Protein AF-A0A352M406-F1 (afdb_monomer)

Solvent-accessible surface area (backbone atoms only — not comparable to full-atom values): 13494 Å² total; per-residue (Å²): 130,43,58,38,78,77,43,97,84,52,60,88,45,40,76,34,77,34,63,84,44,54,33,94,86,65,47,41,55,50,45,50,53,50,51,38,24,70,74,63,43,39,44,78,47,74,45,57,40,53,42,94,90,40,73,85,49,68,40,54,28,44,27,46,35,34,53,41,76,96,77,71,42,75,51,70,52,70,48,55,48,64,61,54,50,51,54,50,48,54,55,51,51,52,53,52,52,54,50,50,53,52,52,51,52,51,51,51,52,51,52,51,52,50,53,53,52,49,52,53,52,54,49,51,52,52,52,53,51,52,48,50,55,49,50,51,50,52,51,49,54,52,46,66,35,92,58,65,48,77,44,82,43,95,86,62,31,37,45,66,24,60,52,35,28,67,75,34,65,45,54,71,79,60,47,29,71,36,45,70,71,74,35,48,45,64,40,72,66,29,49,74,70,79,37,46,52,66,60,37,40,69,71,71,45,96,53,76,53,63,46,80,39,29,38,44,28,72,90,66,51,77,45,82,42,79,47,72,62,79,76,74,91,70,81,83,129

Foldseek 3Di:
DDQACDDPQPRVRHRDDQQCPAAPVRDSQSVVLLVQCVVPQKDKTWGWAADSVGNVDTAIKIKIWGADPVVRDIDIDIDTVVVVVVVVVVVVVVVVVVVVVVVVVVVVVVVVVVVVVVVVVVVVVVVVVVVVVVVVVVLCCQQPPCDWDWDQDPPQFIAIHPNVCVVQVHDRVRNRPDGPPLFWPADPVQVVVVHHQLVCQQVVHDDDQWDWTWTAHPVGDTDIDIDGHHDDDDDDD

Secondary structure (DSSP, 8-state):
--B-S--SS-GGGTT-B-TT---TT---HHHHHHHHHHHHSEEEEEEEEE-SS-TT-EEEEEEEEEEEGGGTEEEEEEEEHHHHHHHHHHHHHHHHHHHHHHHHHHHHHHHHHHHHHHHHHHHHHHHHHHHHHHHHHHHHHHHS-SS--EEEETTTEEEE-HHHHHHHT--HHHHTTS-HHHHEE--HHHHHTTS-HHHHHHTT----SEEEEEEEPTTS-EEEEEEE-----PPP-

pLDDT: mean 90.59, std 7.68, range [41.69, 98.62]

Radius of gyration: 52.77 Å; Cα contacts (8 Å, |Δi|>4): 291; chains: 1; bounding box: 90×32×124 Å

Sequence (237 aa):
RPVMIIHPYRTDLNGRDLSDFKDPRGKRLFIEMTETVKRDGAGYVDYMWQRKDDPMRIVPKLSYVKGFAPWGWIIGTGVYLDDVETEIKNLRQNIIIISLVIIIAAAFILFYLLIEQFRAEYGRLRAAEALKASEEKYRTLVESAGEGIIMAISGDRLFANQNILQRLGYDADEFAKLSVEDVIIPTEEETAAGGPYYRQIMKGEVAPRRYASRLKTRDGALIEVMLSAAGVDMPDK

Mean predicted aligned error: 12.14 Å

Nearest PDB structures (foldseek):
  4k08-assembly1_A  TM=9.789E-01  e=2.700E-07  Anaeromyxobacter dehalogenans 2CP-C
  4gcz-assembly1_A  TM=7.057E-01  e=3.032E-02  Bacillus subtilis subsp. subtilis str. 168
  8a6x-assembly1_B  TM=6.639E-01  e=6.787E-02  Pseudomonas putida KT2440
  8iff-assembly1_B  TM=3.362E-01  e=5.090E-01  Arabidopsis thaliana
  5dst-assembly5_J  TM=3.331E-01  e=7.617E+00  Homo sapiens

Structure (mmCIF, N/CA/C/O backbone):
data_AF-A0A352M406-F1
#
_entry.id   AF-A0A352M406-F1
#
loop_
_atom_site.group_PDB
_atom_site.id
_atom_site.type_symbol
_atom_site.label_atom_id
_atom_site.label_alt_id
_atom_site.label_comp_id
_atom_site.label_asym_id
_atom_site.label_entity_id
_atom_site.label_seq_id
_atom_site.pdbx_PDB_ins_code
_atom_site.Cartn_x
_atom_site.Cartn_y
_atom_site.Cartn_z
_atom_site.occupancy
_atom_site.B_iso_or_equiv
_atom_site.auth_seq_id
_atom_site.auth_comp_id
_atom_site.auth_asym_id
_atom_site.auth_atom_id
_atom_site.pdbx_PDB_model_num
ATOM 1 N N . ARG A 1 1 ? 27.229 -6.187 -58.113 1.00 82.69 1 ARG A N 1
ATOM 2 C CA . ARG A 1 1 ? 28.540 -5.820 -57.548 1.00 82.69 1 ARG A CA 1
ATOM 3 C C . ARG A 1 1 ? 28.364 -4.519 -56.774 1.00 82.69 1 ARG A C 1
ATOM 5 O O . ARG A 1 1 ? 28.041 -3.531 -57.425 1.00 82.69 1 ARG A O 1
ATOM 12 N N . PRO A 1 2 ? 28.455 -4.517 -55.436 1.00 91.94 2 PRO A N 1
ATOM 13 C CA . PRO A 1 2 ? 28.416 -3.290 -54.648 1.00 91.94 2 PRO A CA 1
ATOM 14 C C . PRO A 1 2 ? 29.719 -2.502 -54.820 1.00 91.94 2 PRO A C 1
ATOM 16 O O . PRO A 1 2 ? 30.783 -2.955 -54.406 1.00 91.94 2 PRO A O 1
ATOM 19 N N . VAL A 1 3 ? 29.627 -1.318 -55.422 1.00 94.50 3 VAL A N 1
ATOM 20 C CA . VAL A 1 3 ? 30.720 -0.338 -55.464 1.00 94.50 3 VAL A CA 1
ATOM 21 C C . VAL A 1 3 ? 30.295 0.853 -54.621 1.00 94.50 3 VAL A C 1
ATOM 23 O O . VAL A 1 3 ? 29.206 1.394 -54.816 1.00 94.50 3 VAL A O 1
ATOM 26 N N . MET A 1 4 ? 31.129 1.248 -53.665 1.00 95.31 4 MET A N 1
ATOM 27 C CA . MET A 1 4 ? 30.831 2.403 -52.823 1.00 95.31 4 MET A CA 1
ATOM 28 C C . MET A 1 4 ? 31.040 3.684 -53.619 1.00 95.31 4 MET A C 1
ATOM 30 O O . MET A 1 4 ? 32.156 3.978 -54.034 1.00 95.31 4 MET A O 1
ATOM 34 N N . ILE A 1 5 ? 29.985 4.467 -53.810 1.00 93.62 5 ILE A N 1
ATOM 35 C CA . ILE A 1 5 ? 30.102 5.763 -54.487 1.00 93.62 5 ILE A CA 1
ATOM 36 C C . ILE A 1 5 ? 30.655 6.799 -53.512 1.00 93.62 5 ILE A C 1
ATOM 38 O O . ILE A 1 5 ? 31.635 7.479 -53.805 1.00 93.62 5 ILE A O 1
ATOM 42 N N . ILE A 1 6 ? 30.045 6.886 -52.330 1.00 93.62 6 ILE A N 1
ATOM 43 C CA . ILE A 1 6 ? 30.450 7.821 -51.291 1.00 93.62 6 ILE A CA 1
ATOM 44 C C . ILE A 1 6 ? 30.113 7.270 -49.910 1.00 93.62 6 ILE A C 1
ATOM 46 O O . ILE A 1 6 ? 28.985 6.864 -49.637 1.00 93.62 6 ILE A O 1
ATOM 50 N N . HIS A 1 7 ? 31.094 7.305 -49.018 1.00 91.75 7 HIS A N 1
ATOM 51 C CA . HIS A 1 7 ? 30.918 7.072 -47.601 1.00 91.75 7 HIS A CA 1
ATOM 52 C C . HIS A 1 7 ? 31.422 8.301 -46.822 1.00 91.75 7 HIS A C 1
ATOM 54 O O . HIS A 1 7 ? 32.584 8.680 -46.969 1.00 91.75 7 HIS A O 1
ATOM 60 N N . PRO A 1 8 ? 30.600 8.907 -45.940 1.00 87.06 8 PRO A N 1
ATOM 61 C CA . PRO A 1 8 ? 30.938 10.171 -45.275 1.00 87.06 8 PRO A CA 1
ATOM 62 C C . PRO A 1 8 ? 32.112 10.076 -44.285 1.00 87.06 8 PRO A C 1
ATOM 64 O O . PRO A 1 8 ? 32.829 11.051 -44.107 1.00 87.06 8 PRO A O 1
ATOM 67 N N . TYR A 1 9 ? 32.312 8.918 -43.639 1.00 87.62 9 TYR A N 1
ATOM 68 C CA . TYR A 1 9 ? 33.350 8.732 -42.603 1.00 87.62 9 TYR A CA 1
ATOM 69 C C . TYR A 1 9 ? 34.500 7.770 -42.972 1.00 87.62 9 TYR A C 1
ATOM 71 O O . TYR A 1 9 ? 35.602 7.911 -42.460 1.00 87.62 9 TYR A O 1
ATOM 79 N N . ARG A 1 10 ? 34.260 6.797 -43.858 1.00 90.00 10 ARG A N 1
ATOM 80 C CA . ARG A 1 10 ? 35.220 5.814 -44.383 1.00 90.00 10 ARG A CA 1
ATOM 81 C C . ARG A 1 10 ? 35.521 6.116 -45.852 1.00 90.00 10 ARG A C 1
ATOM 83 O O . ARG A 1 10 ? 35.110 5.382 -46.750 1.00 90.00 10 ARG A O 1
ATOM 90 N N . THR A 1 11 ? 36.175 7.249 -46.102 1.00 91.38 11 THR A N 1
ATOM 91 C CA . THR A 1 11 ? 36.504 7.705 -47.466 1.00 91.38 11 THR A CA 1
ATOM 92 C C . THR A 1 11 ? 37.433 6.740 -48.204 1.00 91.38 11 THR A C 1
ATOM 94 O O . THR A 1 11 ? 37.426 6.710 -49.431 1.00 91.38 11 THR A O 1
ATOM 97 N N . ASP A 1 12 ? 38.159 5.892 -47.470 1.00 92.38 12 ASP A N 1
ATOM 98 C CA . ASP A 1 12 ? 38.968 4.788 -47.988 1.00 92.38 12 ASP A CA 1
ATOM 99 C C . ASP A 1 12 ? 38.158 3.757 -48.788 1.00 92.38 12 ASP A C 1
ATOM 101 O O . ASP A 1 12 ? 38.725 3.059 -49.628 1.00 92.38 12 ASP A O 1
ATOM 105 N N . LEU A 1 13 ? 36.844 3.665 -48.556 1.00 93.56 13 LEU A N 1
ATOM 106 C CA . LEU A 1 13 ? 35.958 2.752 -49.275 1.00 93.56 13 LEU A CA 1
ATOM 107 C C . LEU A 1 13 ? 35.482 3.318 -50.617 1.00 93.56 13 LEU A C 1
ATOM 109 O O . LEU A 1 13 ? 35.047 2.541 -51.463 1.00 93.56 13 LEU A O 1
ATOM 113 N N . ASN A 1 14 ? 35.559 4.633 -50.838 1.00 95.12 14 ASN A N 1
ATOM 114 C CA . ASN A 1 14 ? 35.016 5.277 -52.036 1.00 95.12 14 ASN A CA 1
ATOM 115 C C . ASN A 1 14 ? 35.678 4.734 -53.313 1.00 95.12 14 ASN A C 1
ATOM 117 O O . ASN A 1 14 ? 36.898 4.608 -53.401 1.00 95.12 14 ASN A O 1
ATOM 121 N N . GLY A 1 15 ? 34.860 4.397 -54.309 1.00 93.12 15 GLY A N 1
ATOM 122 C CA . GLY A 1 15 ? 35.279 3.810 -55.582 1.00 93.12 15 GLY A CA 1
ATOM 123 C C . GLY A 1 15 ? 35.705 2.340 -55.509 1.00 93.12 15 GLY A C 1
ATOM 124 O O . GLY A 1 15 ? 35.987 1.748 -56.551 1.00 93.12 15 GLY A O 1
ATOM 125 N N . ARG A 1 16 ? 35.750 1.723 -54.320 1.00 94.50 16 ARG A N 1
ATOM 126 C CA . ARG A 1 16 ? 36.155 0.320 -54.169 1.00 94.50 16 ARG A CA 1
ATOM 127 C C . ARG A 1 16 ? 34.987 -0.635 -54.370 1.00 94.50 16 ARG A C 1
ATOM 129 O O . ARG A 1 16 ? 33.840 -0.344 -54.026 1.00 94.50 16 ARG A O 1
ATOM 136 N N . ASP A 1 17 ? 35.316 -1.810 -54.890 1.00 95.00 17 ASP A N 1
ATOM 137 C CA . ASP A 1 17 ? 34.435 -2.970 -54.869 1.00 95.00 17 ASP A CA 1
ATOM 138 C C . ASP A 1 17 ? 34.408 -3.582 -53.471 1.00 95.00 17 ASP A C 1
ATOM 140 O O . ASP A 1 17 ? 35.452 -3.911 -52.909 1.00 95.00 17 ASP A O 1
ATOM 144 N N . LEU A 1 18 ? 33.206 -3.734 -52.924 1.00 95.81 18 LEU A N 1
ATOM 145 C CA . LEU A 1 18 ? 32.979 -4.237 -51.574 1.00 95.81 18 LEU A CA 1
ATOM 146 C C . LEU A 1 18 ? 32.335 -5.628 -51.564 1.00 95.81 18 LEU A C 1
ATOM 148 O O . LEU A 1 18 ? 31.783 -6.041 -50.547 1.00 95.81 18 LEU A O 1
ATOM 152 N N . SER A 1 19 ? 32.404 -6.361 -52.680 1.00 94.44 19 SER A N 1
ATOM 153 C CA . SER A 1 19 ? 31.837 -7.713 -52.798 1.00 94.44 19 SER A CA 1
ATOM 154 C C . SER A 1 19 ? 32.428 -8.704 -51.784 1.00 94.44 19 SER A C 1
ATOM 156 O O . SER A 1 19 ? 31.700 -9.538 -51.245 1.00 94.44 19 SER A O 1
ATOM 158 N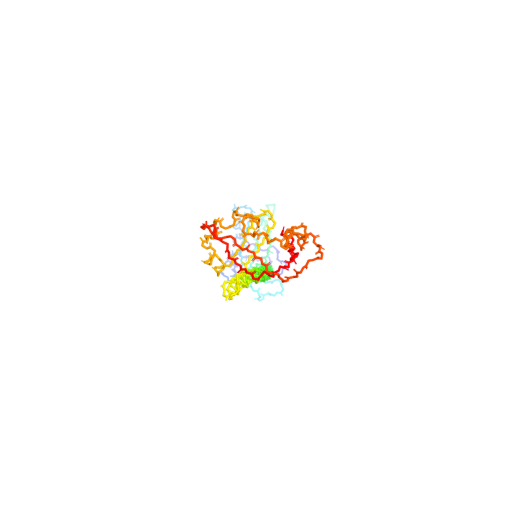 N . ASP A 1 20 ? 33.722 -8.568 -51.481 1.00 94.25 20 ASP A N 1
ATOM 159 C CA . ASP A 1 20 ? 34.444 -9.422 -50.527 1.00 94.25 20 ASP A CA 1
ATOM 160 C C . ASP A 1 20 ? 34.575 -8.805 -49.130 1.00 94.25 20 ASP A C 1
ATOM 162 O O . ASP A 1 20 ? 35.119 -9.433 -48.219 1.00 94.25 20 ASP A O 1
ATOM 166 N N . PHE A 1 21 ? 34.067 -7.584 -48.934 1.00 95.06 21 PHE A N 1
ATOM 167 C CA . PHE A 1 21 ? 34.109 -6.933 -47.632 1.00 95.06 21 PHE A CA 1
ATOM 168 C C . PHE A 1 21 ? 33.224 -7.691 -46.642 1.00 95.06 21 PHE A C 1
ATOM 170 O O . PHE A 1 21 ? 32.042 -7.940 -46.900 1.00 95.06 21 PHE A O 1
ATOM 177 N N . LYS A 1 22 ? 33.790 -8.013 -45.480 1.00 95.44 22 LYS A N 1
ATOM 178 C CA . LYS A 1 22 ? 33.099 -8.685 -44.382 1.00 95.44 22 LYS A CA 1
ATOM 179 C C . LYS A 1 22 ? 33.185 -7.836 -43.127 1.00 95.44 22 LYS A C 1
ATOM 181 O O . LYS A 1 22 ? 34.237 -7.271 -42.832 1.00 95.44 22 LYS A O 1
ATOM 186 N N . ASP A 1 23 ? 32.083 -7.763 -42.393 1.00 94.75 23 ASP A N 1
ATOM 187 C CA . ASP A 1 23 ? 32.120 -7.243 -41.031 1.00 94.75 23 ASP A CA 1
ATOM 188 C C . ASP A 1 23 ? 32.893 -8.208 -40.098 1.00 94.75 23 ASP A C 1
ATOM 190 O O . ASP A 1 23 ? 33.206 -9.338 -40.490 1.00 94.75 23 ASP A O 1
ATOM 194 N N . PRO A 1 24 ? 33.196 -7.810 -38.849 1.00 94.44 24 PRO A N 1
ATOM 195 C CA . PRO A 1 24 ? 33.851 -8.693 -37.880 1.00 94.44 24 PRO A CA 1
ATOM 196 C C . PRO A 1 24 ? 33.106 -9.997 -37.541 1.00 94.44 24 PRO A C 1
ATOM 198 O O . PRO A 1 24 ? 33.723 -10.914 -37.008 1.00 94.44 24 PRO A O 1
ATOM 201 N N . ARG A 1 25 ? 31.808 -10.119 -37.862 1.00 94.69 25 ARG A N 1
ATOM 202 C CA . ARG A 1 25 ? 31.038 -11.376 -37.753 1.00 94.69 25 ARG A CA 1
ATOM 203 C C . ARG A 1 25 ? 31.094 -12.215 -39.038 1.00 94.69 25 ARG A C 1
ATOM 205 O O . ARG A 1 25 ? 30.451 -13.257 -39.117 1.00 94.69 25 ARG A O 1
ATOM 212 N N . GLY A 1 26 ? 31.848 -11.785 -40.051 1.00 94.75 26 GLY A N 1
ATOM 213 C CA . GLY A 1 26 ? 31.963 -12.454 -41.346 1.00 94.75 26 GLY A CA 1
ATOM 214 C C . GLY A 1 26 ? 30.833 -12.129 -42.330 1.00 94.75 26 GLY A C 1
ATOM 215 O O . GLY A 1 26 ? 30.815 -12.681 -43.435 1.00 94.75 26 GLY A O 1
ATOM 216 N N . LYS A 1 27 ? 29.904 -11.233 -41.972 1.00 95.94 27 LYS A N 1
ATOM 217 C CA . LYS A 1 27 ? 28.736 -10.869 -42.781 1.00 95.94 27 LYS A CA 1
ATOM 218 C C . LYS A 1 27 ? 29.165 -9.991 -43.956 1.00 95.94 27 LYS A C 1
ATOM 220 O O . LYS A 1 27 ? 29.773 -8.935 -43.768 1.00 95.94 27 LYS A O 1
ATOM 225 N N . ARG A 1 28 ? 28.820 -10.395 -45.184 1.00 96.44 28 ARG A N 1
ATOM 226 C CA . ARG A 1 28 ? 29.042 -9.594 -46.405 1.00 96.44 28 ARG A CA 1
ATOM 227 C C . ARG A 1 28 ? 27.966 -8.518 -46.539 1.00 96.44 28 ARG A C 1
ATOM 229 O O . ARG A 1 28 ? 27.104 -8.591 -47.411 1.00 96.44 28 ARG A O 1
ATOM 236 N N . LEU A 1 29 ? 28.011 -7.522 -45.656 1.00 95.38 29 LEU A N 1
ATOM 237 C CA . LEU A 1 29 ? 26.925 -6.551 -45.480 1.00 95.38 29 LEU A CA 1
ATOM 238 C C . LEU A 1 29 ? 26.552 -5.800 -46.773 1.00 95.38 29 LEU A C 1
ATOM 240 O O . LEU A 1 29 ? 25.377 -5.576 -47.030 1.00 95.38 29 LEU A O 1
ATOM 244 N N . PHE A 1 30 ? 27.519 -5.462 -47.634 1.00 95.69 30 PHE A N 1
ATOM 245 C CA . PHE A 1 30 ? 27.254 -4.731 -48.880 1.00 95.69 30 PHE A CA 1
ATOM 246 C C . PHE A 1 30 ? 26.598 -5.602 -49.958 1.00 95.69 30 PHE A C 1
ATOM 248 O O . PHE A 1 30 ? 25.805 -5.105 -50.766 1.00 95.69 30 PHE A O 1
ATOM 255 N N . ILE A 1 31 ? 26.903 -6.904 -49.965 1.00 96.81 31 ILE A N 1
ATOM 256 C CA . ILE A 1 31 ? 26.196 -7.877 -50.802 1.00 96.81 31 ILE A CA 1
ATOM 257 C C . ILE A 1 31 ? 24.757 -7.996 -50.316 1.00 96.81 31 ILE A C 1
ATOM 259 O O . ILE A 1 31 ? 23.845 -7.837 -51.119 1.00 96.81 31 ILE A O 1
ATOM 263 N N . GLU A 1 32 ? 24.552 -8.143 -49.011 1.00 96.25 32 GLU A N 1
ATOM 264 C CA . GLU A 1 32 ? 23.215 -8.267 -48.430 1.00 96.25 32 GLU A CA 1
ATOM 265 C C . GLU A 1 32 ? 22.348 -7.024 -48.655 1.00 96.25 32 GLU A C 1
ATOM 267 O O . GLU A 1 32 ? 21.176 -7.145 -49.001 1.00 96.25 32 GLU A O 1
ATOM 272 N N . MET A 1 33 ? 22.919 -5.817 -48.562 1.00 96.25 33 MET A N 1
ATOM 273 C CA . MET A 1 33 ? 22.224 -4.581 -48.946 1.00 96.25 33 MET A CA 1
ATOM 274 C C . MET A 1 33 ? 21.796 -4.601 -50.417 1.00 96.25 33 MET A C 1
ATOM 276 O O . MET A 1 33 ? 20.676 -4.210 -50.746 1.00 96.25 33 MET A O 1
ATOM 280 N N . THR A 1 34 ? 22.672 -5.081 -51.303 1.00 95.56 34 THR A N 1
ATOM 281 C CA . THR A 1 34 ? 22.370 -5.202 -52.735 1.00 95.56 34 THR A CA 1
ATOM 282 C C . THR A 1 34 ? 21.269 -6.227 -52.987 1.00 95.56 34 THR A C 1
ATOM 284 O O . THR A 1 34 ? 20.363 -5.968 -53.773 1.00 95.56 34 THR A O 1
ATOM 287 N N . GLU A 1 35 ? 21.336 -7.387 -52.339 1.00 96.00 35 GLU A N 1
ATOM 288 C CA . GLU A 1 35 ? 20.342 -8.456 -52.456 1.00 96.00 35 GLU A CA 1
ATOM 289 C C . GLU A 1 35 ? 18.982 -8.022 -51.904 1.00 96.00 35 GLU A C 1
ATOM 291 O O . GLU A 1 35 ? 17.970 -8.217 -52.571 1.00 96.00 35 GLU A O 1
ATOM 296 N N . THR A 1 36 ? 18.965 -7.343 -50.756 1.00 96.38 36 THR A N 1
ATOM 297 C CA . THR A 1 36 ? 17.750 -6.797 -50.133 1.00 96.38 36 THR A CA 1
ATOM 298 C C . THR A 1 36 ? 17.050 -5.810 -51.063 1.00 96.38 36 THR A C 1
ATOM 300 O O . THR A 1 36 ? 15.858 -5.939 -51.331 1.00 96.38 36 THR A O 1
ATOM 303 N N . VAL A 1 37 ? 17.794 -4.858 -51.635 1.00 96.62 37 VAL A N 1
ATOM 304 C CA . VAL A 1 37 ? 17.227 -3.888 -52.584 1.00 96.62 37 VAL A CA 1
ATOM 305 C C . VAL A 1 37 ? 16.792 -4.553 -53.890 1.00 96.62 37 VAL A C 1
ATOM 307 O O . VAL A 1 37 ? 15.770 -4.172 -54.450 1.00 96.62 37 VAL A O 1
ATOM 310 N N . LYS A 1 38 ? 17.527 -5.553 -54.387 1.00 94.50 38 LYS A N 1
ATOM 311 C CA . LYS A 1 38 ? 17.123 -6.294 -55.591 1.00 94.50 38 LYS A CA 1
ATOM 312 C C . LYS A 1 38 ? 15.835 -7.087 -55.388 1.00 94.50 38 LYS A C 1
ATOM 314 O O . LYS A 1 38 ? 15.059 -7.196 -56.330 1.00 94.50 38 LYS A O 1
ATOM 319 N N . ARG A 1 39 ? 15.645 -7.662 -54.198 1.00 95.81 39 ARG A N 1
ATOM 320 C CA . ARG A 1 39 ? 14.481 -8.488 -53.866 1.00 95.81 39 ARG A CA 1
ATOM 321 C C . ARG A 1 39 ? 13.240 -7.636 -53.604 1.00 95.81 39 ARG A C 1
ATOM 323 O O . ARG A 1 39 ? 12.211 -7.877 -54.221 1.00 95.81 39 ARG A O 1
ATOM 330 N N . ASP A 1 40 ? 13.364 -6.630 -52.737 1.00 96.12 40 ASP A N 1
ATOM 331 C CA . ASP A 1 40 ? 12.214 -5.920 -52.156 1.00 96.12 40 ASP A CA 1
ATOM 332 C C . ASP A 1 40 ? 12.183 -4.416 -52.502 1.00 96.12 40 ASP A C 1
ATOM 334 O O . ASP A 1 40 ? 11.283 -3.686 -52.092 1.00 96.12 40 ASP A O 1
ATOM 338 N N . GLY A 1 41 ? 13.189 -3.900 -53.216 1.00 95.75 41 GLY A N 1
ATOM 339 C CA . GLY A 1 41 ? 13.365 -2.468 -53.498 1.00 95.75 41 GLY A CA 1
ATOM 340 C C . GLY A 1 41 ? 13.917 -1.660 -52.314 1.00 95.75 41 GLY A C 1
ATOM 341 O O . GLY A 1 41 ? 14.644 -0.681 -52.512 1.00 95.75 41 GLY A O 1
ATOM 342 N N . ALA A 1 42 ? 13.623 -2.074 -51.083 1.00 97.31 42 ALA A N 1
ATOM 343 C CA . ALA A 1 42 ? 14.162 -1.517 -49.849 1.00 97.31 42 ALA A CA 1
ATOM 344 C C . ALA A 1 42 ? 14.085 -2.535 -48.703 1.00 97.31 42 ALA A C 1
ATOM 346 O O . ALA A 1 42 ? 13.291 -3.468 -48.754 1.00 97.31 42 ALA A O 1
ATOM 347 N N . GLY A 1 43 ? 14.857 -2.333 -47.639 1.00 97.25 43 GLY A N 1
ATOM 348 C CA . GLY A 1 43 ? 14.765 -3.179 -46.455 1.00 97.25 43 GLY A CA 1
ATOM 349 C C . GLY A 1 43 ? 15.789 -2.850 -45.382 1.00 97.25 43 GLY A C 1
ATOM 350 O O . GLY A 1 43 ? 16.595 -1.931 -45.521 1.00 97.25 43 GLY A O 1
ATOM 351 N N . TYR A 1 44 ? 15.732 -3.610 -44.295 1.00 97.62 44 TYR A N 1
ATOM 352 C CA . TYR A 1 44 ? 16.641 -3.474 -43.165 1.00 97.62 44 TYR A CA 1
ATOM 353 C C . TYR A 1 44 ? 17.785 -4.478 -43.266 1.00 97.62 44 TYR A C 1
ATOM 355 O O . TYR A 1 44 ? 17.568 -5.636 -43.611 1.00 97.62 44 TYR A O 1
ATOM 363 N N . VAL A 1 45 ? 18.992 -4.033 -42.925 1.00 96.56 45 VAL A N 1
ATOM 364 C CA . VAL A 1 45 ? 20.195 -4.863 -42.845 1.00 96.56 45 VAL A CA 1
ATOM 365 C C . VAL A 1 45 ? 20.917 -4.533 -41.545 1.00 96.56 45 VAL A C 1
ATOM 367 O O . VAL A 1 45 ? 21.341 -3.392 -41.335 1.00 96.56 45 VAL A O 1
ATOM 370 N N . ASP A 1 46 ? 21.055 -5.524 -40.666 1.00 96.38 46 ASP A N 1
ATOM 371 C CA . ASP A 1 46 ? 21.879 -5.427 -39.461 1.00 96.38 46 ASP A CA 1
ATOM 372 C C . ASP A 1 46 ? 23.326 -5.834 -39.767 1.00 96.38 46 ASP A C 1
ATOM 374 O O . ASP A 1 46 ? 23.575 -6.718 -40.583 1.00 96.38 46 ASP A O 1
ATOM 378 N N . TYR A 1 47 ? 24.309 -5.196 -39.148 1.00 96.31 47 TYR A N 1
ATOM 379 C CA . TYR A 1 47 ? 25.718 -5.560 -39.303 1.00 96.31 47 TYR A CA 1
ATOM 380 C C . TYR A 1 47 ? 26.554 -4.935 -38.192 1.00 96.31 47 TYR A C 1
ATOM 382 O O . TYR A 1 47 ? 26.116 -4.015 -37.504 1.00 96.31 47 TYR A O 1
ATOM 390 N N . MET A 1 48 ? 27.775 -5.428 -38.013 1.00 96.00 48 MET A N 1
ATOM 391 C CA . MET A 1 48 ? 28.735 -4.792 -37.118 1.00 96.00 48 MET A CA 1
ATOM 392 C C . MET A 1 48 ? 29.442 -3.651 -37.841 1.00 96.00 48 MET A C 1
ATOM 394 O O . MET A 1 48 ? 29.988 -3.836 -38.930 1.00 96.00 48 MET A O 1
ATOM 398 N N . TRP A 1 49 ? 29.458 -2.469 -37.234 1.00 95.50 49 TRP A N 1
ATOM 399 C CA . TRP A 1 49 ? 30.109 -1.300 -37.812 1.00 95.50 49 TRP A CA 1
ATOM 400 C C . TRP A 1 49 ? 30.879 -0.521 -36.757 1.00 95.50 49 TRP A C 1
ATOM 402 O O . TRP A 1 49 ? 30.472 -0.454 -35.600 1.00 95.50 49 TRP A O 1
ATOM 412 N N . GLN A 1 50 ? 31.989 0.085 -37.167 1.00 93.19 50 GLN A N 1
ATOM 413 C CA . GLN A 1 50 ? 32.705 1.025 -36.312 1.00 93.19 50 GLN A CA 1
ATOM 414 C C . GLN A 1 50 ? 31.847 2.258 -36.022 1.00 93.19 50 GLN A C 1
ATOM 416 O O . GLN A 1 50 ? 31.090 2.712 -36.890 1.00 93.19 50 GLN A O 1
ATOM 421 N N . ARG A 1 51 ? 31.982 2.843 -34.833 1.00 91.00 51 ARG A N 1
ATOM 422 C CA . ARG A 1 51 ? 31.348 4.129 -34.557 1.00 91.00 51 ARG A CA 1
ATOM 423 C C . ARG A 1 51 ? 31.968 5.242 -35.404 1.00 91.00 51 ARG A C 1
ATOM 425 O O . ARG A 1 51 ? 33.060 5.131 -35.962 1.00 91.00 51 ARG A O 1
ATOM 432 N N . LYS A 1 52 ? 31.213 6.335 -35.529 1.00 86.44 52 LYS A N 1
ATOM 433 C CA . LYS A 1 52 ? 31.642 7.536 -36.260 1.00 86.44 52 LYS A CA 1
ATOM 434 C C . LYS A 1 52 ? 32.804 8.234 -35.545 1.00 86.44 52 LYS A C 1
ATOM 436 O O . LYS A 1 52 ? 33.696 8.747 -36.208 1.00 86.44 52 LYS A O 1
ATOM 441 N N . ASP A 1 53 ? 32.725 8.2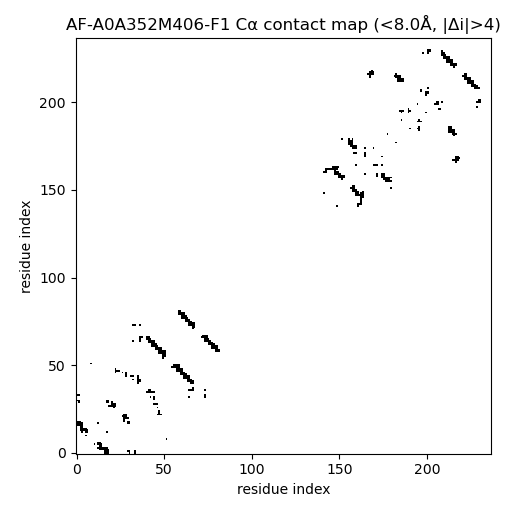98 -34.223 1.00 88.62 53 ASP A N 1
ATOM 442 C CA . ASP A 1 53 ? 33.641 8.988 -33.316 1.00 88.62 53 ASP A CA 1
ATOM 443 C C . ASP A 1 53 ? 34.835 8.121 -32.900 1.00 88.62 53 ASP A C 1
ATOM 445 O O . ASP A 1 53 ? 35.930 8.645 -32.726 1.00 88.62 53 ASP A O 1
ATOM 449 N N . ASP A 1 54 ? 34.645 6.802 -32.815 1.00 90.69 54 ASP A N 1
ATOM 450 C CA . ASP A 1 54 ? 35.694 5.846 -32.461 1.00 90.69 54 ASP A CA 1
ATOM 451 C C . ASP A 1 54 ? 35.747 4.671 -33.462 1.00 90.69 54 ASP A 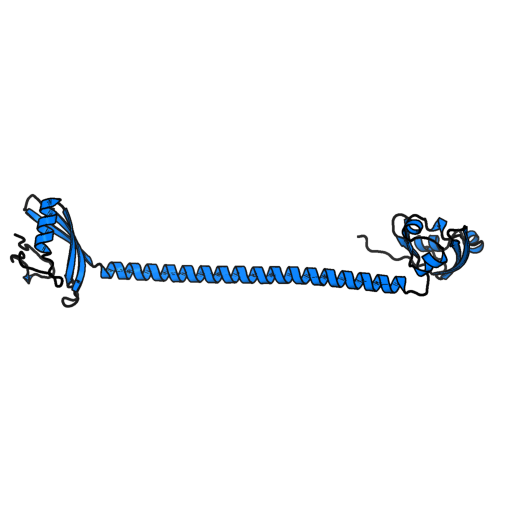C 1
ATOM 453 O O . ASP A 1 54 ? 34.910 3.761 -33.404 1.00 90.69 54 ASP A O 1
ATOM 457 N N . PRO A 1 55 ? 36.739 4.657 -34.376 1.00 87.12 55 PRO A N 1
ATOM 458 C CA . PRO A 1 55 ? 36.941 3.575 -35.335 1.00 87.12 55 PRO A CA 1
ATOM 459 C C . PRO A 1 55 ? 37.253 2.202 -34.722 1.00 87.12 55 PRO A C 1
ATOM 461 O O . PRO A 1 55 ? 37.025 1.193 -35.389 1.00 87.12 55 PRO A O 1
ATOM 464 N N . MET A 1 56 ? 37.785 2.136 -33.494 1.00 90.69 56 MET A N 1
ATOM 465 C CA . MET A 1 56 ? 38.087 0.862 -32.823 1.00 90.69 56 MET A CA 1
ATOM 466 C C . MET A 1 56 ? 36.844 0.244 -32.177 1.00 90.69 56 MET A C 1
ATOM 468 O O . MET A 1 56 ? 36.774 -0.973 -31.991 1.00 90.69 56 MET A O 1
ATOM 472 N N . ARG A 1 57 ? 35.835 1.063 -31.868 1.00 92.69 57 ARG A N 1
ATOM 473 C CA . ARG A 1 57 ? 34.583 0.611 -31.265 1.00 92.69 57 ARG A CA 1
ATOM 474 C C . ARG A 1 57 ? 33.630 0.069 -32.326 1.00 92.69 57 ARG A C 1
ATOM 476 O O . ARG A 1 57 ? 32.892 0.815 -32.968 1.00 92.69 57 ARG A O 1
ATOM 483 N N . ILE A 1 58 ? 33.621 -1.252 -32.474 1.00 93.88 58 ILE A N 1
ATOM 484 C CA . ILE A 1 58 ? 32.688 -1.979 -33.338 1.00 93.88 58 ILE A CA 1
ATOM 485 C C . ILE A 1 58 ? 31.406 -2.302 -32.565 1.00 93.88 58 ILE A C 1
ATOM 487 O O . ILE A 1 58 ? 31.451 -2.994 -31.550 1.00 93.88 58 ILE A O 1
ATOM 491 N N . VAL A 1 59 ? 30.259 -1.846 -33.067 1.00 94.75 59 VAL A N 1
ATOM 492 C CA . VAL A 1 59 ? 28.947 -2.033 -32.430 1.00 94.75 59 VAL A CA 1
ATOM 493 C C . VAL A 1 59 ? 27.899 -2.520 -33.437 1.00 94.75 59 VAL A C 1
ATOM 495 O O . VAL A 1 59 ? 28.070 -2.320 -34.647 1.00 94.75 59 VAL A O 1
ATOM 498 N N . PRO A 1 60 ? 26.815 -3.171 -32.981 1.00 95.94 60 PRO A N 1
ATOM 499 C CA . PRO A 1 60 ? 25.707 -3.532 -33.852 1.00 95.94 60 PRO A CA 1
ATOM 500 C C . PRO A 1 60 ? 25.024 -2.279 -34.413 1.00 95.94 60 PRO A C 1
ATOM 502 O O . PRO A 1 60 ? 24.657 -1.360 -33.677 1.00 95.94 60 PRO A O 1
ATOM 505 N N . LYS A 1 61 ? 24.831 -2.250 -35.729 1.00 95.62 61 LYS A N 1
ATOM 506 C CA . LYS A 1 61 ? 24.149 -1.181 -36.453 1.00 95.62 61 LYS A CA 1
ATOM 507 C C . LYS A 1 61 ? 23.018 -1.768 -37.281 1.00 95.62 61 LYS A C 1
ATOM 509 O O . LYS A 1 61 ? 23.215 -2.761 -37.978 1.00 95.62 61 LYS A O 1
ATOM 514 N N . LEU A 1 62 ? 21.856 -1.125 -37.239 1.00 96.50 62 LEU A N 1
ATOM 515 C CA . LEU A 1 62 ? 20.726 -1.444 -38.103 1.00 96.50 62 LEU A CA 1
ATOM 516 C C . LEU A 1 62 ? 20.567 -0.328 -39.131 1.00 96.50 62 LEU A C 1
ATOM 518 O O . LEU A 1 62 ? 20.327 0.824 -38.762 1.00 96.50 62 LEU A O 1
ATOM 522 N N . SER A 1 63 ? 20.694 -0.664 -40.412 1.00 96.56 63 SER A N 1
ATOM 523 C CA . SER A 1 63 ? 20.492 0.295 -41.497 1.00 96.56 63 SER A CA 1
ATOM 524 C C . SER A 1 63 ? 19.277 -0.066 -42.332 1.00 96.56 63 SER A C 1
ATOM 526 O O . SER A 1 63 ? 19.096 -1.217 -42.715 1.00 96.56 63 SER A O 1
ATOM 528 N N . TYR A 1 64 ? 18.475 0.939 -42.659 1.00 97.62 64 TYR A N 1
ATOM 529 C CA . TYR A 1 64 ? 17.477 0.862 -43.711 1.00 97.62 64 TYR A CA 1
ATOM 530 C C . TYR A 1 64 ? 18.115 1.295 -45.028 1.00 97.62 64 TYR A C 1
ATOM 532 O O . TYR A 1 64 ? 18.641 2.407 -45.127 1.00 97.62 64 TYR A O 1
ATOM 540 N N . VAL A 1 65 ? 18.069 0.423 -46.030 1.00 97.62 65 VAL A N 1
ATOM 541 C CA . VAL A 1 65 ? 18.588 0.667 -47.376 1.00 97.62 65 VAL A CA 1
ATOM 542 C C . VAL A 1 65 ? 17.458 0.684 -48.391 1.00 97.62 65 VAL A C 1
ATOM 544 O O . VAL A 1 65 ? 16.526 -0.111 -48.313 1.00 97.62 65 VAL A O 1
ATOM 547 N N . LYS A 1 66 ? 17.544 1.585 -49.368 1.00 97.50 66 LYS A N 1
ATOM 548 C CA . LYS A 1 66 ? 16.564 1.722 -50.446 1.00 97.50 66 LYS A CA 1
ATOM 549 C C . LYS A 1 66 ? 17.257 1.949 -51.780 1.00 97.50 66 LYS A C 1
ATOM 551 O O . LYS A 1 66 ? 18.193 2.744 -51.877 1.00 97.50 66 LYS A O 1
ATOM 556 N N . GLY A 1 67 ? 16.776 1.257 -52.807 1.00 96.38 67 GLY A N 1
ATOM 557 C CA . GLY A 1 67 ? 17.209 1.461 -54.181 1.00 96.38 67 GLY A CA 1
ATOM 558 C C . GLY A 1 67 ? 16.677 2.767 -54.760 1.00 96.38 67 GLY A C 1
ATOM 559 O O . GLY A 1 67 ? 15.506 3.109 -54.596 1.00 96.38 67 GLY A O 1
ATOM 560 N N . PHE A 1 68 ? 17.532 3.478 -55.484 1.00 95.50 68 PHE A N 1
ATOM 561 C CA . PHE A 1 68 ? 17.186 4.639 -56.288 1.00 95.50 68 PHE A CA 1
ATOM 562 C C . PHE A 1 68 ? 17.364 4.289 -57.768 1.00 95.50 68 PHE A C 1
ATOM 564 O O . PHE A 1 68 ? 18.463 4.364 -58.322 1.00 95.50 68 PHE A O 1
ATOM 571 N N . ALA A 1 69 ? 16.264 3.863 -58.394 1.00 91.50 69 ALA A N 1
ATOM 572 C CA . ALA A 1 69 ? 16.252 3.288 -59.738 1.00 91.50 69 ALA A CA 1
ATOM 573 C C . ALA A 1 69 ? 16.908 4.155 -60.834 1.00 91.50 69 ALA A C 1
ATOM 575 O O . ALA A 1 69 ? 17.655 3.577 -61.622 1.00 91.50 69 ALA A O 1
ATOM 576 N N . PRO A 1 70 ? 16.729 5.497 -60.887 1.00 94.25 70 PRO A N 1
ATOM 577 C CA . PRO A 1 70 ? 17.289 6.312 -61.972 1.00 94.25 70 PRO A CA 1
ATOM 578 C C . PRO A 1 70 ? 18.810 6.216 -62.132 1.00 94.25 70 PRO A C 1
ATOM 580 O O . PRO A 1 70 ? 19.318 6.379 -63.237 1.00 94.25 70 PRO A O 1
ATOM 583 N N . TRP A 1 71 ? 19.536 5.935 -61.046 1.00 92.19 71 TRP A N 1
ATOM 584 C CA . TRP A 1 71 ? 20.999 5.811 -61.063 1.00 92.19 71 TRP A CA 1
ATOM 585 C C . TRP A 1 71 ? 21.500 4.431 -60.625 1.00 92.19 71 TRP A C 1
ATOM 587 O O . TRP A 1 71 ? 22.706 4.198 -60.580 1.00 92.19 71 TRP A O 1
ATOM 597 N N . GLY A 1 72 ? 20.595 3.515 -60.267 1.00 90.31 72 GLY A N 1
ATOM 598 C CA . GLY A 1 72 ? 20.952 2.220 -59.684 1.00 90.31 72 GLY A CA 1
ATOM 599 C C . GLY A 1 72 ? 21.663 2.333 -58.329 1.00 90.31 72 GLY A C 1
ATOM 600 O O . GLY A 1 72 ? 22.397 1.424 -57.944 1.00 90.31 72 GLY A O 1
ATOM 601 N N . TRP A 1 73 ? 21.490 3.449 -57.616 1.00 95.31 73 TRP A N 1
ATOM 602 C CA . TRP A 1 73 ? 22.142 3.678 -56.326 1.00 95.31 73 TRP A CA 1
ATOM 603 C C . TRP A 1 73 ? 21.399 2.973 -55.201 1.00 95.31 73 TRP A C 1
ATOM 605 O O . TRP A 1 73 ? 20.190 2.764 -55.269 1.00 95.31 73 TRP A O 1
ATOM 615 N N . ILE A 1 74 ? 22.122 2.655 -54.134 1.00 96.12 74 ILE A N 1
ATOM 616 C CA . ILE A 1 74 ? 21.536 2.209 -52.873 1.00 96.12 74 ILE A CA 1
ATOM 617 C C . ILE A 1 74 ? 21.856 3.272 -51.837 1.00 96.12 74 ILE A C 1
ATOM 619 O O . ILE A 1 74 ? 23.023 3.575 -51.593 1.00 96.12 74 ILE A O 1
ATOM 623 N N . ILE A 1 75 ? 20.814 3.845 -51.246 1.00 95.81 75 ILE A N 1
ATOM 624 C CA . ILE A 1 75 ? 20.932 4.865 -50.209 1.00 95.81 75 ILE A CA 1
ATOM 625 C C . ILE A 1 75 ? 20.549 4.217 -48.887 1.00 95.81 75 ILE A C 1
ATOM 627 O O . ILE A 1 75 ? 19.498 3.586 -48.785 1.00 95.81 75 ILE A O 1
ATOM 631 N N . GLY A 1 76 ? 21.415 4.361 -47.888 1.00 93.44 76 GLY A N 1
ATOM 632 C CA . GLY A 1 76 ? 21.220 3.796 -46.562 1.00 93.44 76 GLY A CA 1
ATOM 633 C C . GLY A 1 76 ? 21.267 4.856 -45.473 1.00 93.44 76 GLY A C 1
ATOM 634 O O . GLY A 1 76 ? 22.135 5.725 -45.485 1.00 93.44 76 GLY A O 1
ATOM 635 N N . THR A 1 77 ? 20.369 4.745 -44.501 1.00 94.00 77 THR A N 1
ATOM 636 C CA . THR A 1 77 ? 20.479 5.418 -43.201 1.00 94.00 77 THR A CA 1
ATOM 637 C C . THR A 1 77 ? 20.446 4.365 -42.106 1.00 94.00 77 THR A C 1
ATOM 639 O O . THR A 1 77 ? 19.878 3.296 -42.311 1.00 94.00 77 THR A O 1
ATOM 642 N N . GLY A 1 78 ? 21.060 4.617 -40.955 1.00 92.88 78 GLY A N 1
ATOM 643 C CA . GLY A 1 78 ? 21.089 3.618 -39.895 1.00 92.88 78 GLY A CA 1
ATOM 644 C C . GLY A 1 78 ? 21.377 4.179 -38.522 1.00 92.88 78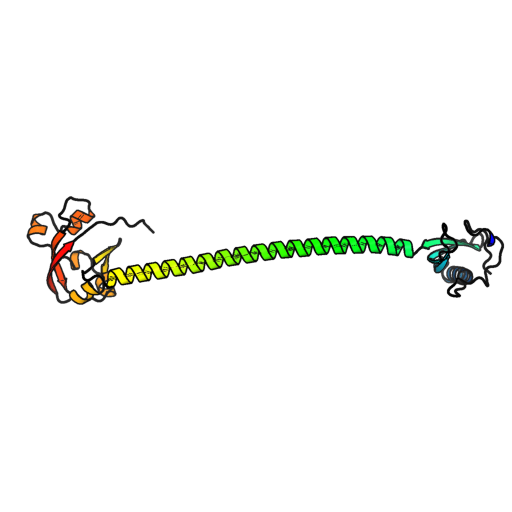 GLY A C 1
ATOM 645 O O . GLY A 1 78 ? 21.958 5.256 -38.385 1.00 92.88 78 GLY A O 1
ATOM 646 N N . VAL A 1 79 ? 20.993 3.394 -37.525 1.00 94.50 79 VAL A N 1
ATOM 647 C CA . VAL A 1 79 ? 21.114 3.695 -36.098 1.00 94.50 79 VAL A CA 1
ATOM 648 C C . VAL A 1 79 ? 22.001 2.652 -35.427 1.00 94.50 79 VAL A C 1
ATOM 650 O O . VAL A 1 79 ? 21.997 1.480 -35.815 1.00 94.50 79 VAL A O 1
ATOM 653 N N . TYR A 1 80 ? 22.789 3.082 -34.446 1.00 94.69 80 TYR A N 1
ATOM 654 C CA . TYR A 1 80 ? 23.554 2.165 -33.607 1.00 94.69 80 TYR A CA 1
ATOM 655 C C . TYR A 1 80 ? 22.627 1.596 -32.530 1.00 94.69 80 TYR A C 1
ATOM 657 O O . TYR A 1 80 ? 21.886 2.345 -31.894 1.00 94.69 80 TYR A O 1
ATOM 665 N N . LEU A 1 81 ? 22.609 0.271 -32.371 1.00 91.44 81 LEU A N 1
ATOM 666 C CA . LEU A 1 81 ? 21.669 -0.386 -31.457 1.00 91.44 81 LEU A CA 1
ATOM 667 C C . LEU A 1 81 ? 22.061 -0.205 -29.985 1.00 91.44 81 LEU A C 1
ATOM 669 O O . LEU A 1 81 ? 21.185 -0.198 -29.130 1.00 91.44 81 LEU A O 1
ATOM 673 N N . ASP A 1 82 ? 23.342 0.012 -29.687 1.00 90.56 82 ASP A N 1
ATOM 674 C CA . ASP A 1 82 ? 23.832 0.268 -28.327 1.00 90.56 82 ASP A CA 1
ATOM 675 C C . ASP A 1 82 ? 23.326 1.605 -27.754 1.00 90.56 82 ASP A C 1
ATOM 677 O O . ASP A 1 82 ? 23.023 1.693 -26.562 1.00 90.56 82 ASP A O 1
ATOM 681 N N . ASP A 1 83 ? 23.186 2.632 -28.598 1.00 90.44 83 ASP A N 1
ATOM 682 C CA . ASP A 1 83 ? 22.583 3.915 -28.215 1.00 90.44 83 ASP A CA 1
ATOM 683 C C . ASP A 1 83 ? 21.106 3.710 -27.822 1.00 90.44 83 ASP A C 1
ATOM 685 O O . ASP A 1 83 ? 20.674 4.149 -26.754 1.00 90.44 83 ASP A O 1
ATOM 689 N N . VAL A 1 84 ? 20.360 2.939 -28.624 1.00 90.44 84 VAL A N 1
ATOM 690 C CA . VAL A 1 84 ? 18.954 2.588 -28.348 1.00 90.44 84 VAL A CA 1
ATOM 691 C C . VAL A 1 84 ? 18.829 1.771 -27.057 1.00 90.44 84 VAL A C 1
ATOM 693 O O . VAL A 1 84 ? 17.984 2.061 -26.210 1.00 90.44 84 VAL A O 1
ATOM 696 N N . GLU A 1 85 ? 19.686 0.767 -26.863 1.00 90.38 85 GLU A N 1
ATOM 697 C CA . GLU A 1 85 ? 19.713 -0.051 -25.644 1.00 90.38 85 GLU A CA 1
ATOM 698 C C . GLU A 1 85 ? 20.013 0.781 -24.393 1.00 90.38 85 GLU A C 1
ATOM 700 O O . GLU A 1 85 ? 19.410 0.561 -23.338 1.00 90.38 85 GLU A O 1
ATOM 705 N N . THR A 1 86 ? 20.918 1.754 -24.500 1.00 90.81 86 THR A N 1
ATOM 706 C CA . THR A 1 86 ? 21.283 2.639 -23.388 1.00 90.81 86 THR A CA 1
ATOM 707 C C . THR A 1 86 ? 20.106 3.521 -22.971 1.00 90.81 86 THR A C 1
ATOM 709 O O . THR A 1 86 ? 19.813 3.636 -21.777 1.00 90.81 86 THR A O 1
ATOM 712 N N . GLU A 1 87 ? 19.380 4.093 -23.932 1.00 90.56 87 GLU A N 1
ATOM 713 C CA . GLU A 1 87 ? 18.170 4.875 -23.655 1.00 90.56 87 GLU A CA 1
ATOM 714 C C . GLU A 1 87 ? 17.066 4.016 -23.025 1.00 90.56 87 GLU A C 1
ATOM 716 O O . GLU A 1 87 ? 16.494 4.387 -21.993 1.00 90.56 87 GLU A O 1
ATOM 721 N N . ILE A 1 88 ? 16.822 2.823 -23.579 1.00 94.31 88 ILE A N 1
ATOM 722 C CA . ILE A 1 88 ? 15.848 1.866 -23.036 1.00 94.31 88 ILE A CA 1
ATOM 723 C C . ILE A 1 88 ? 16.219 1.468 -21.606 1.00 94.31 88 ILE A C 1
ATOM 725 O O . ILE A 1 88 ? 15.346 1.379 -20.740 1.00 94.31 88 ILE A O 1
ATOM 729 N N . LYS A 1 89 ? 17.506 1.247 -21.319 1.00 93.19 89 LYS A N 1
ATOM 730 C CA . LYS A 1 89 ? 17.977 0.883 -19.979 1.00 93.19 89 LYS A CA 1
ATOM 731 C C . LYS A 1 89 ? 17.655 1.968 -18.953 1.00 93.19 89 LYS A C 1
ATOM 733 O O . LYS A 1 89 ? 17.180 1.628 -17.867 1.00 93.19 89 LYS A O 1
ATOM 738 N N . ASN A 1 90 ? 17.872 3.236 -19.295 1.00 91.69 90 ASN A N 1
ATOM 739 C CA . ASN A 1 90 ? 17.578 4.364 -18.409 1.00 91.69 90 ASN A CA 1
ATOM 740 C C . ASN A 1 90 ? 16.073 4.488 -18.141 1.00 91.69 90 ASN A C 1
ATOM 742 O O . ASN A 1 90 ? 15.657 4.586 -16.986 1.00 91.69 90 ASN A O 1
ATOM 746 N N . LEU A 1 91 ? 15.248 4.396 -19.191 1.00 92.88 91 LEU A N 1
ATOM 747 C CA . LEU A 1 91 ? 13.788 4.381 -19.053 1.00 92.88 91 LEU A CA 1
ATOM 748 C C . LEU A 1 91 ? 13.325 3.228 -18.156 1.00 92.88 91 LEU A C 1
ATOM 750 O O . LEU A 1 91 ? 12.559 3.437 -17.215 1.00 92.88 91 LEU A O 1
ATOM 754 N N . ARG A 1 92 ? 13.847 2.019 -18.394 1.00 95.12 92 ARG A N 1
ATOM 755 C CA . ARG A 1 92 ? 13.541 0.827 -17.597 1.00 95.12 92 ARG A CA 1
ATOM 756 C C . ARG A 1 92 ? 13.898 1.026 -16.126 1.00 95.12 92 ARG A C 1
ATOM 758 O O . ARG A 1 92 ? 13.102 0.684 -15.257 1.00 95.12 92 ARG A O 1
ATOM 765 N N . GLN A 1 93 ? 15.078 1.571 -15.837 1.00 94.06 93 GLN A N 1
ATOM 766 C CA . GLN A 1 93 ? 15.531 1.788 -14.465 1.00 94.06 93 GLN A CA 1
ATOM 767 C C . GLN A 1 93 ? 14.660 2.815 -13.731 1.00 94.06 93 GLN A C 1
ATOM 769 O O . GLN A 1 93 ? 14.278 2.572 -12.588 1.00 94.06 93 GLN A O 1
ATOM 774 N N . ASN A 1 94 ? 14.270 3.902 -14.399 1.00 94.62 94 ASN A N 1
ATOM 775 C CA . ASN A 1 94 ? 13.366 4.897 -13.824 1.00 94.62 94 ASN A CA 1
ATOM 776 C C . ASN A 1 94 ? 11.987 4.303 -13.513 1.00 94.62 94 ASN A C 1
ATOM 778 O O . ASN A 1 94 ? 11.473 4.499 -12.413 1.00 94.62 94 ASN A O 1
ATOM 782 N N . ILE A 1 95 ? 11.415 3.526 -14.441 1.00 97.19 95 ILE A N 1
ATOM 783 C CA . ILE A 1 95 ? 10.130 2.843 -14.225 1.00 97.19 95 ILE A CA 1
ATOM 784 C C . ILE A 1 95 ? 10.215 1.889 -13.024 1.00 97.19 95 ILE A C 1
ATOM 786 O O . ILE A 1 95 ? 9.314 1.888 -12.184 1.00 97.19 95 ILE A O 1
ATOM 790 N N . ILE A 1 96 ? 11.298 1.112 -12.902 1.00 97.50 96 ILE A N 1
ATOM 791 C CA . ILE A 1 96 ? 11.510 0.197 -11.767 1.00 97.50 96 ILE A CA 1
ATOM 792 C C . ILE A 1 96 ? 11.568 0.965 -10.441 1.00 97.50 96 ILE A C 1
ATOM 794 O O . ILE A 1 96 ? 10.897 0.571 -9.490 1.00 97.50 96 ILE A O 1
ATOM 798 N N . ILE A 1 97 ? 12.328 2.063 -10.372 1.00 97.38 97 ILE A N 1
ATOM 799 C CA . ILE A 1 97 ? 12.460 2.868 -9.148 1.00 97.38 97 ILE A CA 1
ATOM 800 C C . ILE A 1 97 ? 11.109 3.467 -8.746 1.00 97.38 97 ILE A C 1
ATOM 802 O O . ILE A 1 97 ? 10.702 3.325 -7.596 1.00 97.38 97 ILE A O 1
ATOM 806 N N . ILE A 1 98 ? 10.386 4.080 -9.688 1.00 97.75 98 ILE A N 1
ATOM 807 C CA . ILE A 1 98 ? 9.057 4.656 -9.430 1.00 97.75 98 ILE A CA 1
ATOM 808 C C . ILE A 1 98 ? 8.088 3.575 -8.932 1.00 97.75 98 ILE A C 1
ATOM 810 O O . ILE A 1 98 ? 7.401 3.777 -7.931 1.00 97.75 98 ILE A O 1
ATOM 814 N N . SER A 1 99 ? 8.072 2.407 -9.579 1.00 97.44 99 SER A N 1
ATOM 815 C CA . SER A 1 99 ? 7.221 1.281 -9.171 1.00 97.44 99 SER A CA 1
ATOM 816 C C . SER A 1 99 ? 7.555 0.808 -7.754 1.00 97.44 99 SER A C 1
ATOM 818 O O . SER A 1 99 ? 6.652 0.577 -6.955 1.00 97.44 99 SER A O 1
ATOM 820 N N . LEU A 1 100 ? 8.845 0.713 -7.413 1.00 98.38 100 LEU A N 1
ATOM 821 C CA . LEU A 1 100 ? 9.297 0.324 -6.078 1.00 98.38 100 LEU A CA 1
ATOM 822 C C . LEU A 1 100 ? 8.842 1.334 -5.015 1.00 98.38 100 LEU A C 1
ATOM 824 O O . LEU A 1 100 ? 8.341 0.935 -3.968 1.00 98.38 100 LEU A O 1
ATOM 828 N N . VAL A 1 101 ? 8.971 2.634 -5.296 1.00 98.44 101 VAL A N 1
ATOM 829 C CA . VAL A 1 101 ? 8.524 3.705 -4.393 1.00 98.44 101 VAL A CA 1
ATOM 830 C C . VAL A 1 101 ? 7.016 3.627 -4.156 1.00 98.44 101 VAL A C 1
ATOM 832 O O . VAL A 1 101 ? 6.581 3.710 -3.010 1.00 98.44 101 VAL A O 1
ATOM 835 N N . ILE A 1 102 ? 6.221 3.406 -5.208 1.00 98.50 102 ILE A N 1
ATOM 836 C CA . ILE A 1 102 ? 4.763 3.249 -5.093 1.00 98.50 102 ILE A CA 1
ATOM 837 C C . ILE A 1 102 ? 4.410 2.016 -4.252 1.00 98.50 102 ILE A C 1
ATOM 839 O O . ILE A 1 102 ? 3.563 2.111 -3.368 1.00 98.50 102 ILE A O 1
ATOM 843 N N . ILE A 1 103 ? 5.072 0.877 -4.482 1.00 98.62 103 ILE A N 1
ATOM 844 C CA . ILE A 1 103 ? 4.848 -0.357 -3.711 1.00 98.62 103 ILE A CA 1
ATOM 845 C C . ILE A 1 103 ? 5.181 -0.141 -2.234 1.00 98.62 103 ILE A C 1
ATOM 847 O O . ILE A 1 103 ? 4.399 -0.525 -1.367 1.00 98.62 103 ILE A O 1
ATOM 851 N N . ILE A 1 104 ? 6.314 0.501 -1.940 1.00 98.50 104 ILE A N 1
ATOM 852 C CA . ILE A 1 104 ? 6.728 0.809 -0.569 1.00 98.50 104 ILE A CA 1
ATOM 853 C C . ILE A 1 104 ? 5.711 1.746 0.093 1.00 98.50 104 ILE A C 1
ATOM 855 O O . ILE A 1 104 ? 5.266 1.469 1.204 1.00 98.50 104 ILE A O 1
ATOM 859 N N . ALA A 1 105 ? 5.286 2.813 -0.589 1.00 98.31 105 ALA A N 1
ATOM 860 C CA . ALA A 1 105 ? 4.281 3.739 -0.072 1.00 98.31 105 ALA A CA 1
ATOM 861 C C . ALA A 1 105 ? 2.938 3.038 0.201 1.00 98.31 105 ALA A C 1
ATOM 863 O O . ALA A 1 105 ? 2.362 3.211 1.273 1.00 98.31 105 ALA A O 1
ATOM 864 N N . ALA A 1 106 ? 2.470 2.194 -0.722 1.00 98.25 106 ALA A N 1
ATOM 865 C CA . ALA A 1 106 ? 1.251 1.410 -0.546 1.00 98.25 106 ALA A CA 1
ATOM 866 C C . ALA A 1 106 ? 1.363 0.429 0.632 1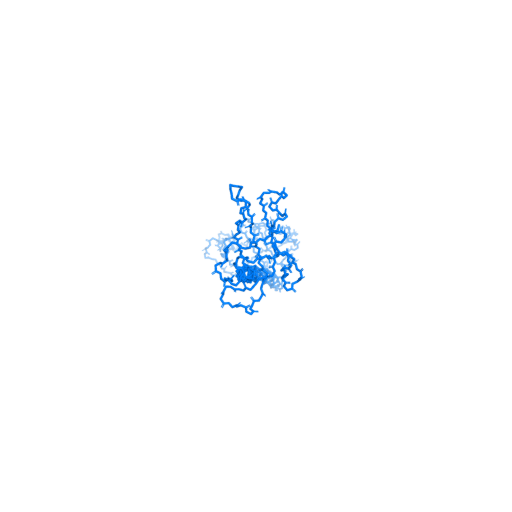.00 98.25 106 ALA A C 1
ATOM 868 O O . ALA A 1 106 ? 0.427 0.312 1.422 1.00 98.25 106 ALA A O 1
ATOM 869 N N . ALA A 1 107 ? 2.515 -0.230 0.797 1.00 98.19 107 ALA A N 1
ATOM 870 C CA . ALA A 1 107 ? 2.774 -1.117 1.926 1.00 98.19 107 ALA A CA 1
ATOM 871 C C . ALA A 1 107 ? 2.770 -0.360 3.263 1.00 98.19 107 ALA A C 1
ATOM 873 O O . ALA A 1 107 ? 2.183 -0.842 4.229 1.00 98.19 107 ALA A O 1
ATOM 874 N N . PHE A 1 108 ? 3.356 0.841 3.318 1.00 98.44 108 PHE A N 1
ATOM 875 C CA . PHE A 1 108 ? 3.310 1.694 4.509 1.00 98.44 108 PHE A CA 1
ATOM 876 C C . PHE A 1 108 ? 1.888 2.138 4.854 1.00 98.44 108 PHE A C 1
ATOM 878 O O . PHE A 1 108 ? 1.508 2.090 6.023 1.00 98.44 108 PHE A O 1
ATOM 885 N N . ILE A 1 109 ? 1.092 2.527 3.855 1.00 98.38 109 ILE A N 1
ATOM 886 C CA . ILE A 1 109 ? -0.315 2.898 4.056 1.00 98.38 109 ILE A CA 1
ATOM 887 C C . ILE A 1 109 ? -1.103 1.697 4.586 1.00 98.38 109 ILE A C 1
ATOM 889 O O . ILE A 1 109 ? -1.799 1.818 5.590 1.00 98.38 109 ILE A O 1
ATOM 893 N N . LEU A 1 110 ? -0.956 0.523 3.966 1.00 98.06 110 LEU A N 1
ATOM 894 C CA . LEU A 1 110 ? -1.632 -0.694 4.414 1.00 98.06 110 LEU A CA 1
ATOM 895 C C . LEU A 1 110 ? -1.225 -1.069 5.846 1.00 98.06 110 LEU A C 1
ATOM 897 O O . LEU A 1 110 ? -2.075 -1.404 6.666 1.00 98.06 110 LEU A O 1
ATOM 901 N N . PHE A 1 111 ? 0.065 -0.972 6.164 1.00 98.00 111 PHE A N 1
ATOM 902 C CA . PHE A 1 111 ? 0.582 -1.240 7.502 1.00 98.00 111 PHE A CA 1
ATOM 903 C C . PHE A 1 111 ? 0.017 -0.271 8.549 1.00 98.00 111 PHE A C 1
ATOM 905 O O . PHE A 1 111 ? -0.368 -0.698 9.638 1.00 98.00 111 PHE A O 1
ATOM 912 N N . TYR A 1 112 ? -0.089 1.016 8.212 1.00 98.00 112 TYR A N 1
ATOM 913 C CA . TYR A 1 112 ? -0.713 2.017 9.074 1.00 98.00 112 TYR A CA 1
ATOM 914 C C . TYR A 1 112 ? -2.190 1.695 9.341 1.00 98.00 112 TYR A C 1
ATOM 916 O O . TYR A 1 112 ? -2.600 1.645 10.501 1.00 98.00 112 TYR A O 1
ATOM 924 N N . LEU A 1 113 ? -2.959 1.395 8.287 1.00 97.44 113 LEU A N 1
ATOM 925 C CA . LEU A 1 113 ? -4.377 1.034 8.398 1.00 97.44 113 LEU A CA 1
ATOM 926 C C . LEU A 1 113 ? -4.587 -0.221 9.252 1.00 97.44 113 LEU A C 1
ATOM 928 O O . LEU A 1 113 ? -5.501 -0.259 10.072 1.00 97.44 113 LEU A O 1
ATOM 932 N N . LEU A 1 114 ? -3.722 -1.231 9.112 1.00 97.25 114 LEU A N 1
ATOM 933 C CA . LEU A 1 114 ? -3.775 -2.429 9.950 1.00 97.25 114 LEU A CA 1
ATOM 934 C C . LEU A 1 114 ? -3.567 -2.085 11.427 1.00 97.25 114 LEU A C 1
ATOM 936 O O . LEU A 1 114 ? -4.342 -2.532 12.268 1.00 97.25 114 LEU A O 1
ATOM 940 N N . ILE A 1 115 ? -2.561 -1.270 11.760 1.00 96.19 115 ILE A N 1
ATOM 941 C CA . ILE A 1 115 ? -2.323 -0.843 13.148 1.00 96.19 115 ILE A CA 1
ATOM 942 C C . ILE A 1 115 ? -3.536 -0.100 13.708 1.00 96.19 115 ILE A C 1
ATOM 944 O O . ILE A 1 115 ? -3.923 -0.339 14.852 1.00 96.19 115 ILE A O 1
ATOM 948 N N . GLU A 1 116 ? -4.125 0.800 12.926 1.00 96.19 116 GLU A N 1
ATOM 949 C CA . GLU A 1 116 ? -5.311 1.551 13.327 1.00 96.19 116 GLU A CA 1
ATOM 950 C C . GLU A 1 116 ? -6.504 0.622 13.584 1.00 96.19 116 GLU A C 1
ATOM 952 O O . GLU A 1 116 ? -7.118 0.685 14.653 1.00 96.19 116 GLU A O 1
ATOM 957 N N . GLN A 1 117 ? -6.759 -0.315 12.669 1.00 95.56 117 GLN A N 1
ATOM 958 C CA . GLN A 1 117 ? -7.804 -1.325 12.807 1.00 95.56 117 GLN A CA 1
ATOM 959 C C . GLN A 1 117 ? -7.597 -2.190 14.057 1.00 95.56 117 GLN A C 1
ATOM 961 O O . GLN A 1 117 ? -8.531 -2.387 14.837 1.00 95.56 117 GLN A O 1
ATOM 966 N N . PHE A 1 118 ? -6.373 -2.673 14.291 1.00 96.19 118 PHE A N 1
ATOM 967 C CA . PHE A 1 118 ? -6.056 -3.447 15.488 1.00 96.19 118 PHE A CA 1
ATOM 968 C C . PHE A 1 118 ? -6.269 -2.622 16.759 1.00 96.19 118 PHE A C 1
ATOM 970 O O . PHE A 1 118 ? -6.891 -3.113 17.697 1.00 96.19 118 PHE A O 1
ATOM 977 N N . ARG A 1 119 ? -5.808 -1.366 16.812 1.00 95.25 119 ARG A N 1
ATOM 978 C CA . ARG A 1 119 ? -6.008 -0.494 17.985 1.00 95.25 119 ARG A CA 1
ATOM 979 C C . ARG A 1 119 ? -7.486 -0.294 18.307 1.00 95.25 119 ARG A C 1
ATOM 981 O O . ARG A 1 119 ? -7.852 -0.370 19.479 1.00 95.25 119 ARG A O 1
ATOM 988 N N . ALA A 1 120 ? -8.311 -0.060 17.289 1.00 94.50 120 ALA A N 1
ATOM 989 C CA . ALA A 1 120 ? -9.749 0.106 17.458 1.00 94.50 120 ALA A CA 1
ATOM 990 C C . ALA A 1 120 ? -10.397 -1.163 18.035 1.00 94.50 120 ALA A C 1
ATOM 992 O O . ALA A 1 120 ? -11.121 -1.094 19.030 1.00 94.50 120 ALA A O 1
ATOM 993 N N . GLU A 1 121 ? -10.077 -2.326 17.466 1.00 95.06 121 GLU A N 1
ATOM 994 C CA . GLU A 1 121 ? -10.628 -3.609 17.907 1.00 95.06 121 GLU A CA 1
ATOM 995 C C . GLU A 1 121 ? -10.181 -3.969 19.332 1.00 95.06 121 GLU A C 1
ATOM 997 O O . GLU A 1 121 ? -11.005 -4.311 20.183 1.00 95.06 121 GLU A O 1
ATOM 1002 N N . TYR A 1 122 ? -8.890 -3.806 19.638 1.00 94.00 122 TYR A N 1
ATOM 1003 C CA . TYR A 1 122 ? -8.360 -4.025 20.986 1.00 94.00 122 TYR A CA 1
ATOM 1004 C C . TYR A 1 122 ? -8.975 -3.070 22.017 1.00 94.00 122 TYR A C 1
ATOM 1006 O O . TYR A 1 122 ? -9.255 -3.483 23.144 1.00 94.00 122 TYR A O 1
ATOM 1014 N N . GLY A 1 123 ? -9.204 -1.806 21.649 1.00 94.12 123 GLY A N 1
ATOM 1015 C CA . GLY A 1 123 ? -9.881 -0.835 22.508 1.00 94.12 123 GLY A CA 1
ATOM 1016 C C . GLY A 1 123 ? -11.321 -1.245 22.815 1.00 94.12 123 GLY A C 1
ATOM 1017 O O . GLY A 1 123 ? -11.731 -1.223 23.976 1.00 94.12 123 GLY A O 1
ATOM 1018 N N . ARG A 1 124 ? -12.065 -1.691 21.795 1.00 94.19 124 ARG A N 1
ATOM 1019 C CA . ARG A 1 124 ? -13.446 -2.172 21.939 1.00 94.19 124 ARG A CA 1
ATOM 1020 C C . ARG A 1 124 ? -13.534 -3.388 22.856 1.00 94.19 124 ARG A C 1
ATOM 1022 O O . ARG A 1 124 ? -14.375 -3.408 23.750 1.00 94.19 124 ARG A O 1
ATOM 1029 N N . LEU A 1 125 ? -12.661 -4.376 22.654 1.00 95.12 125 LEU A N 1
ATOM 1030 C CA . LEU A 1 125 ? -12.619 -5.587 23.477 1.00 95.12 125 LEU A CA 1
ATOM 1031 C C . LEU A 1 125 ? -12.339 -5.254 24.943 1.00 95.12 125 LEU A C 1
ATOM 1033 O O . LEU A 1 125 ? -13.081 -5.695 25.816 1.00 95.12 125 LEU A O 1
ATOM 1037 N N . ARG A 1 126 ? -11.345 -4.400 25.222 1.00 93.56 126 ARG A N 1
ATOM 1038 C CA . ARG A 1 126 ? -11.066 -3.968 26.599 1.00 93.56 126 ARG A CA 1
ATOM 1039 C C . ARG A 1 126 ? -12.215 -3.187 27.224 1.00 93.56 126 ARG A C 1
ATOM 1041 O O . ARG A 1 126 ? -12.463 -3.353 28.411 1.00 93.56 126 ARG A O 1
ATOM 1048 N N . ALA A 1 127 ? -12.900 -2.334 26.463 1.00 93.31 127 ALA A N 1
ATOM 1049 C CA . ALA A 1 127 ? -14.058 -1.602 26.969 1.00 93.31 127 ALA A CA 1
ATOM 1050 C C . ALA A 1 127 ? -15.216 -2.553 27.310 1.00 93.31 127 ALA A C 1
ATOM 1052 O O . ALA A 1 127 ? -15.836 -2.404 28.359 1.00 93.31 127 ALA A O 1
ATOM 1053 N N . ALA A 1 128 ? -15.463 -3.561 26.467 1.00 93.19 128 ALA A N 1
ATOM 1054 C CA . ALA A 1 128 ? -16.470 -4.589 26.717 1.00 93.19 128 ALA A CA 1
ATOM 1055 C C . ALA A 1 128 ? -16.121 -5.455 27.939 1.00 93.19 128 ALA A C 1
ATOM 1057 O O . ALA A 1 128 ? -16.981 -5.699 28.783 1.00 93.19 128 ALA A O 1
ATOM 1058 N N . GLU A 1 129 ? -14.861 -5.875 28.077 1.00 94.88 129 GLU A N 1
ATOM 1059 C CA . GLU A 1 129 ? -14.388 -6.614 29.254 1.00 94.88 129 GLU A CA 1
ATOM 1060 C C . GLU A 1 129 ? -14.465 -5.772 30.529 1.00 94.88 129 GLU A C 1
ATOM 1062 O O . GLU A 1 129 ? -14.955 -6.251 31.548 1.00 94.88 129 GLU A O 1
ATOM 1067 N N . ALA A 1 130 ? -14.031 -4.510 30.482 1.00 92.56 130 ALA A N 1
ATOM 1068 C CA . ALA A 1 130 ? -14.105 -3.602 31.621 1.00 92.56 130 ALA A CA 1
ATOM 1069 C C . ALA A 1 130 ? -15.557 -3.333 32.037 1.00 92.56 130 ALA A C 1
ATOM 1071 O O . ALA A 1 130 ? -15.849 -3.297 33.232 1.00 92.56 130 ALA A O 1
ATOM 1072 N N . LEU A 1 131 ? -16.469 -3.192 31.069 1.00 91.38 131 LEU A N 1
ATOM 1073 C CA . LEU A 1 131 ? -17.898 -3.064 31.334 1.00 91.38 131 LEU A CA 1
ATOM 1074 C C . LEU A 1 131 ? -18.435 -4.324 32.013 1.00 91.38 131 LEU A C 1
ATOM 1076 O O . LEU A 1 131 ? -19.031 -4.221 33.080 1.00 91.38 131 LEU A O 1
ATOM 1080 N N . LYS A 1 132 ? -18.154 -5.505 31.454 1.00 93.44 132 LYS A N 1
ATOM 1081 C CA . LYS A 1 132 ? -18.604 -6.782 32.018 1.00 93.44 132 LYS A CA 1
ATOM 1082 C C . LYS A 1 132 ? -18.069 -7.004 33.435 1.00 93.44 132 LYS A C 1
ATOM 1084 O O . LYS A 1 132 ? -18.832 -7.347 34.331 1.00 93.44 132 LYS A O 1
ATOM 1089 N N . ALA A 1 133 ? -16.780 -6.755 33.662 1.00 92.69 133 ALA A N 1
ATOM 1090 C CA . ALA A 1 133 ? -16.167 -6.865 34.984 1.00 92.69 133 ALA A CA 1
ATOM 1091 C C . ALA A 1 133 ? -16.774 -5.865 35.984 1.00 92.69 133 ALA A C 1
ATOM 1093 O O . ALA A 1 133 ? -16.950 -6.187 37.158 1.00 92.69 133 ALA A O 1
ATOM 1094 N N . SER A 1 134 ? -17.115 -4.657 35.527 1.00 89.88 134 SER A N 1
ATOM 1095 C CA . SER A 1 134 ? -17.809 -3.655 36.336 1.00 89.88 134 SER A CA 1
ATOM 1096 C C . SER A 1 134 ? -19.229 -4.110 36.694 1.00 89.88 134 SER A C 1
ATOM 1098 O O . SER A 1 134 ? -19.596 -4.092 37.866 1.00 89.88 134 SER A O 1
ATOM 1100 N N . GLU A 1 135 ? -20.001 -4.604 35.720 1.00 89.50 135 GLU A N 1
ATOM 1101 C CA . GLU A 1 135 ? -21.347 -5.152 35.930 1.00 89.50 135 GLU A CA 1
ATOM 1102 C C . GLU A 1 135 ? -21.345 -6.338 36.904 1.00 89.50 135 GLU A C 1
ATOM 1104 O O . GLU A 1 135 ? -22.151 -6.367 37.834 1.00 89.50 135 GLU A O 1
ATOM 1109 N N . GLU A 1 136 ? -20.423 -7.292 36.749 1.00 90.44 136 GLU A N 1
ATOM 1110 C CA . GLU A 1 136 ? -20.275 -8.437 37.658 1.00 90.44 136 GLU A CA 1
ATOM 1111 C C . GLU A 1 136 ? -19.868 -7.995 39.066 1.00 90.44 136 GLU A C 1
ATOM 1113 O O . GLU A 1 136 ? -20.403 -8.500 40.058 1.00 90.44 136 GLU A O 1
ATOM 1118 N N . LYS A 1 137 ? -18.974 -7.006 39.175 1.00 88.31 137 LYS A N 1
ATOM 1119 C CA . LYS A 1 137 ? -18.593 -6.413 40.458 1.00 88.31 137 LYS A CA 1
ATOM 1120 C C . LYS A 1 137 ? -19.792 -5.755 41.143 1.00 88.31 137 LYS A C 1
ATOM 1122 O O . LYS A 1 137 ? -20.015 -6.014 42.324 1.00 88.31 137 LYS A O 1
ATOM 1127 N N . TYR A 1 138 ? -20.581 -4.946 40.433 1.00 85.69 138 TYR A N 1
ATOM 1128 C CA . TYR A 1 138 ? -21.786 -4.324 40.992 1.00 85.69 138 TYR A CA 1
ATOM 1129 C C . TYR A 1 138 ? -22.836 -5.361 41.385 1.00 85.69 138 TYR A C 1
ATOM 1131 O O . TYR A 1 138 ? -23.363 -5.293 42.495 1.00 85.69 138 TYR A O 1
ATOM 1139 N N . ARG A 1 139 ? -23.094 -6.352 40.524 1.00 86.00 139 ARG A N 1
ATOM 1140 C CA . ARG A 1 139 ? -24.007 -7.461 40.817 1.00 86.00 139 ARG A CA 1
ATOM 1141 C C . ARG A 1 139 ? -23.596 -8.193 42.092 1.00 86.00 139 ARG A C 1
ATOM 1143 O O . ARG A 1 139 ? -24.415 -8.342 42.989 1.00 86.00 139 ARG A O 1
ATOM 1150 N N . THR A 1 140 ? -22.319 -8.552 42.216 1.00 85.62 140 THR A N 1
ATOM 1151 C CA . THR A 1 140 ? -21.780 -9.240 43.399 1.00 85.62 140 THR A CA 1
ATOM 1152 C C . THR A 1 140 ? -21.932 -8.394 44.662 1.00 85.62 140 THR A C 1
ATOM 1154 O O . THR A 1 140 ? -22.319 -8.915 45.703 1.00 85.62 140 THR A O 1
ATOM 1157 N N . LEU A 1 141 ? -21.662 -7.085 44.599 1.00 86.94 141 LEU A N 1
ATOM 1158 C CA . LEU A 1 141 ? -21.824 -6.182 45.747 1.00 86.94 141 LEU A CA 1
ATOM 1159 C C . LEU A 1 141 ? -23.286 -6.075 46.199 1.00 86.94 141 LEU A C 1
ATOM 1161 O O . LEU A 1 141 ? -23.559 -6.077 47.395 1.00 86.94 141 LEU A O 1
ATOM 1165 N N . VAL A 1 142 ? -24.220 -6.003 45.252 1.00 87.00 142 VAL A N 1
ATOM 1166 C CA . VAL A 1 142 ? -25.658 -5.922 45.539 1.00 87.00 142 VAL A CA 1
ATOM 1167 C C . VAL A 1 142 ? -26.204 -7.251 46.070 1.00 87.00 142 VAL A C 1
ATOM 1169 O O . VAL A 1 142 ? -26.975 -7.262 47.030 1.00 87.00 142 VAL A O 1
ATOM 1172 N N . GLU A 1 143 ? -25.801 -8.377 45.480 1.00 85.56 143 GLU A N 1
ATOM 1173 C CA . GLU A 1 143 ? -26.253 -9.715 45.877 1.00 85.56 143 GLU A CA 1
ATOM 1174 C C . GLU A 1 143 ? -25.643 -10.173 47.210 1.00 85.56 143 GLU A C 1
ATOM 1176 O O . GLU A 1 143 ? -26.334 -10.813 47.999 1.00 85.56 143 GLU A O 1
ATOM 1181 N N . SER A 1 144 ? -24.388 -9.808 47.500 1.00 82.88 144 SER A N 1
ATOM 1182 C CA . SER A 1 144 ? -23.715 -10.132 48.771 1.00 82.88 144 SER A CA 1
ATOM 1183 C C . SER A 1 144 ? -24.032 -9.169 49.917 1.00 82.88 144 SER A C 1
ATOM 1185 O O . SER A 1 144 ? -23.617 -9.417 51.053 1.00 82.88 144 SER A O 1
ATOM 1187 N N . ALA A 1 145 ? -24.767 -8.082 49.658 1.00 83.56 145 ALA A N 1
ATOM 1188 C CA . ALA A 1 145 ? -25.213 -7.182 50.709 1.00 83.56 145 ALA A CA 1
ATOM 1189 C C . ALA A 1 145 ? -26.037 -7.963 51.751 1.00 83.56 145 ALA A C 1
ATOM 1191 O O . ALA A 1 145 ? -27.008 -8.656 51.436 1.00 83.56 145 ALA A O 1
ATOM 1192 N N . GLY A 1 146 ? -25.638 -7.849 53.020 1.00 80.44 146 GLY A N 1
ATOM 1193 C CA . GLY A 1 146 ? -26.363 -8.467 54.133 1.00 80.44 146 GLY A CA 1
ATOM 1194 C C . GLY A 1 146 ? -27.763 -7.874 54.334 1.00 80.44 146 GLY A C 1
ATOM 1195 O O . GLY A 1 146 ? -28.640 -8.536 54.892 1.00 80.44 146 GLY A O 1
ATOM 1196 N N . GLU A 1 147 ? -27.977 -6.650 53.849 1.00 88.25 147 GLU A N 1
ATOM 1197 C CA . GLU A 1 147 ? -29.258 -5.952 53.847 1.00 88.25 147 GLU A CA 1
ATOM 1198 C C . GLU A 1 147 ? -30.060 -6.256 52.573 1.00 88.25 147 GLU A C 1
ATOM 1200 O O . GLU A 1 147 ? -29.515 -6.503 51.494 1.00 88.25 147 GLU A O 1
ATOM 1205 N N . GLY A 1 148 ? -31.385 -6.228 52.703 1.00 90.44 148 GLY A N 1
ATOM 1206 C CA . GLY A 1 148 ? -32.281 -6.325 51.563 1.00 90.44 148 GLY A CA 1
ATOM 1207 C C . GLY A 1 148 ? -32.298 -5.020 50.775 1.00 90.44 148 GLY A C 1
ATOM 1208 O O . GLY A 1 148 ? -32.564 -3.967 51.348 1.00 90.44 148 GLY A O 1
ATOM 1209 N N . ILE A 1 149 ? -32.039 -5.088 49.471 1.00 90.25 149 ILE A N 1
ATOM 1210 C CA . ILE A 1 149 ? -32.087 -3.924 48.580 1.00 90.25 149 ILE A CA 1
ATOM 1211 C C . ILE A 1 149 ? -33.299 -4.082 47.674 1.00 90.25 149 ILE A C 1
ATOM 1213 O O . ILE A 1 149 ? -33.412 -5.095 46.989 1.00 90.25 149 ILE A O 1
ATOM 1217 N N . ILE A 1 150 ? -34.169 -3.072 47.661 1.00 89.81 150 ILE A N 1
ATOM 1218 C CA . ILE A 1 150 ? -35.287 -2.930 46.723 1.00 89.81 150 ILE A CA 1
ATOM 1219 C C . ILE A 1 150 ? -35.080 -1.606 45.986 1.00 89.81 150 ILE A C 1
ATOM 1221 O O . ILE A 1 150 ? -34.872 -0.568 46.612 1.00 89.81 150 ILE A O 1
ATOM 1225 N N . MET A 1 151 ? -35.128 -1.638 44.660 1.00 88.44 151 MET A N 1
ATOM 1226 C CA . MET A 1 151 ? -35.008 -0.474 43.792 1.00 88.44 151 MET A CA 1
ATOM 1227 C C . MET A 1 151 ? -36.220 -0.426 42.871 1.00 88.44 151 MET A C 1
ATOM 1229 O O . MET A 1 151 ? -36.513 -1.405 42.194 1.00 88.44 151 MET A 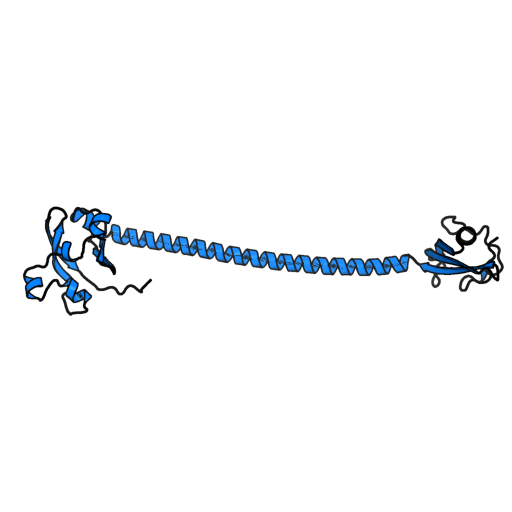O 1
ATOM 1233 N N . ALA A 1 152 ? -36.914 0.704 42.830 1.00 85.31 152 ALA A N 1
ATOM 1234 C CA . ALA A 1 152 ? -37.953 0.945 41.837 1.00 85.31 152 ALA A CA 1
ATOM 1235 C C . ALA A 1 152 ? -37.345 1.735 40.673 1.00 85.31 152 ALA A C 1
ATOM 1237 O O . ALA A 1 152 ? -36.707 2.765 40.892 1.00 85.31 152 ALA A O 1
ATOM 1238 N N . ILE A 1 153 ? -37.506 1.227 39.453 1.00 78.69 153 ILE A N 1
ATOM 1239 C CA . ILE A 1 153 ? -36.993 1.828 38.215 1.00 78.69 153 ILE A CA 1
ATOM 1240 C C . ILE A 1 153 ? -38.184 2.418 37.442 1.00 78.69 153 ILE A C 1
ATOM 1242 O O . ILE A 1 153 ? -39.286 1.870 37.513 1.00 78.69 153 ILE A O 1
ATOM 1246 N N . SER A 1 154 ? -37.978 3.518 36.703 1.00 68.19 154 SER A N 1
ATOM 1247 C CA . SER A 1 154 ? -39.009 4.154 35.862 1.00 68.19 154 SER A CA 1
ATOM 1248 C C . SER A 1 154 ? -39.814 3.131 35.048 1.00 68.19 154 SER A C 1
ATOM 1250 O O . SER A 1 154 ? -39.241 2.308 34.332 1.00 68.19 154 SER A O 1
ATOM 1252 N N . GLY A 1 155 ? -41.146 3.206 35.155 1.00 62.12 155 GLY A N 1
ATOM 1253 C CA . GLY A 1 155 ? -42.083 2.244 34.560 1.00 62.12 155 GLY A CA 1
ATOM 1254 C C . GLY A 1 155 ? -42.576 1.144 35.512 1.00 62.12 155 GLY A C 1
ATOM 1255 O O . GLY A 1 155 ? -42.903 0.060 35.038 1.00 62.12 155 GLY A O 1
ATOM 1256 N N . ASP A 1 156 ? -42.602 1.407 36.825 1.00 66.44 156 ASP A N 1
ATOM 1257 C CA . ASP A 1 156 ? -43.143 0.536 37.888 1.00 66.44 156 ASP A CA 1
ATOM 1258 C C . ASP A 1 156 ? -42.498 -0.853 38.010 1.00 66.44 156 ASP A C 1
ATOM 1260 O O . ASP A 1 156 ? -43.085 -1.777 38.568 1.00 66.44 156 ASP A O 1
ATOM 1264 N N . ARG A 1 157 ? -41.259 -1.021 37.532 1.00 77.94 157 ARG A N 1
ATOM 1265 C CA . ARG A 1 157 ? -40.526 -2.282 37.702 1.00 77.94 157 ARG A CA 1
ATOM 1266 C C . ARG A 1 157 ? -39.708 -2.256 38.981 1.00 77.94 157 ARG A C 1
ATOM 1268 O O . ARG A 1 157 ? -38.842 -1.395 39.157 1.00 77.94 157 ARG A O 1
ATOM 1275 N N . LEU A 1 158 ? -39.936 -3.245 39.838 1.00 87.88 158 LEU A N 1
ATOM 1276 C CA . LEU A 1 158 ? -39.116 -3.474 41.019 1.00 87.88 158 LEU A CA 1
ATOM 1277 C C . LEU A 1 158 ? -37.909 -4.351 40.693 1.00 87.88 158 LEU A C 1
ATOM 1279 O O . LEU A 1 158 ? -37.986 -5.350 39.984 1.00 87.88 158 LEU A O 1
ATOM 1283 N N . PHE A 1 159 ? -36.775 -3.989 41.263 1.00 88.88 159 PHE A N 1
ATOM 1284 C CA . PHE A 1 159 ? -35.580 -4.805 41.321 1.00 88.88 159 PHE A CA 1
ATOM 1285 C C . PHE A 1 159 ? -35.264 -5.088 42.784 1.00 88.88 159 PHE A C 1
ATOM 1287 O O . PHE A 1 159 ? -35.401 -4.214 43.637 1.00 88.88 159 PHE A O 1
ATOM 1294 N N . ALA A 1 160 ? -34.824 -6.305 43.073 1.00 89.81 160 ALA A N 1
ATOM 1295 C CA . ALA A 1 160 ? -34.467 -6.717 44.415 1.00 89.81 160 ALA A CA 1
ATOM 1296 C C . ALA A 1 160 ? -33.246 -7.635 44.398 1.00 89.81 160 ALA A C 1
ATOM 1298 O O . ALA A 1 160 ? -33.073 -8.433 43.475 1.00 89.81 160 ALA A O 1
ATOM 1299 N N . ASN A 1 161 ? -32.399 -7.535 45.424 1.00 92.44 161 ASN A N 1
ATOM 1300 C CA . ASN A 1 161 ? -31.309 -8.492 45.599 1.00 92.44 161 ASN A CA 1
ATOM 1301 C C . ASN A 1 161 ? -31.830 -9.855 46.094 1.00 92.44 161 ASN A C 1
ATOM 1303 O O . ASN A 1 161 ? -32.930 -9.963 46.641 1.00 92.44 161 ASN A O 1
ATOM 1307 N N . GLN A 1 162 ? -31.025 -10.913 45.943 1.00 90.06 162 GLN A N 1
ATOM 1308 C CA . GLN A 1 162 ? -31.430 -12.257 46.381 1.00 90.06 162 GLN A CA 1
ATOM 1309 C C . GLN A 1 162 ? -31.777 -12.328 47.874 1.00 90.06 162 GLN A C 1
ATOM 1311 O O . GLN A 1 162 ? -32.671 -13.083 48.246 1.00 90.06 162 GLN A O 1
ATOM 1316 N N . ASN A 1 163 ? -31.112 -11.538 48.721 1.00 90.38 163 ASN A N 1
ATOM 1317 C CA . ASN A 1 163 ? -31.352 -11.533 50.163 1.00 90.38 163 ASN A CA 1
ATOM 1318 C C . ASN A 1 163 ? -32.814 -11.191 50.495 1.00 90.38 163 ASN A C 1
ATOM 1320 O O . ASN A 1 163 ? -33.468 -11.934 51.228 1.00 90.38 163 ASN A O 1
ATOM 1324 N N . ILE A 1 164 ? -33.362 -10.113 49.918 1.00 90.69 164 ILE A N 1
ATOM 1325 C CA . ILE A 1 164 ? -34.752 -9.730 50.196 1.00 90.69 164 ILE A CA 1
ATOM 1326 C C . ILE A 1 164 ? -35.759 -10.622 49.470 1.00 90.69 164 ILE A C 1
ATOM 1328 O O . ILE A 1 164 ? -36.791 -10.942 50.051 1.00 90.69 164 ILE A O 1
ATOM 1332 N N . LEU A 1 165 ? -35.447 -11.100 48.260 1.00 91.44 165 LEU A N 1
ATOM 1333 C CA . LEU A 1 165 ? -36.305 -12.048 47.539 1.00 91.44 165 LEU A CA 1
ATOM 1334 C C . LEU A 1 165 ? -36.490 -13.354 48.321 1.00 91.44 165 LEU A C 1
ATOM 1336 O O . LEU A 1 165 ? -37.621 -13.803 48.497 1.00 91.44 165 LEU A O 1
ATOM 1340 N N . GLN A 1 166 ? -35.406 -13.913 48.874 1.00 89.19 166 GLN A N 1
ATOM 1341 C CA . GLN A 1 166 ? -35.465 -15.110 49.720 1.00 89.19 166 GLN A CA 1
ATOM 1342 C C . GLN A 1 166 ? -36.271 -14.872 51.002 1.00 89.19 166 GLN A C 1
ATOM 1344 O O . GLN A 1 166 ? -37.038 -15.742 51.405 1.00 89.19 166 GLN A O 1
ATOM 1349 N N . ARG A 1 167 ? -36.136 -13.695 51.631 1.00 88.06 167 ARG A N 1
ATOM 1350 C CA . ARG A 1 167 ? -36.910 -13.340 52.835 1.00 88.06 167 ARG A CA 1
ATOM 1351 C C . ARG A 1 167 ? -38.395 -13.119 52.550 1.00 88.06 167 ARG A C 1
ATOM 1353 O O . ARG A 1 167 ? -39.219 -13.453 53.393 1.00 88.06 167 ARG A O 1
ATOM 1360 N N . LEU A 1 168 ? -38.732 -12.539 51.399 1.00 90.38 168 LEU A N 1
ATOM 1361 C CA . LEU A 1 168 ? -40.115 -12.257 51.009 1.00 90.38 168 LEU A CA 1
ATOM 1362 C C . LEU A 1 168 ? -40.804 -13.437 50.303 1.00 90.38 168 LEU A C 1
ATOM 1364 O O . LEU A 1 168 ? -42.031 -13.449 50.196 1.00 90.38 168 LEU A O 1
ATOM 1368 N N . GLY A 1 169 ? -40.030 -14.422 49.842 1.00 90.94 169 GLY A N 1
ATOM 1369 C CA . GLY A 1 169 ? -40.519 -15.633 49.184 1.00 90.94 169 GLY A CA 1
ATOM 1370 C C . GLY A 1 169 ? -40.911 -15.447 47.716 1.00 90.94 169 GLY A C 1
ATOM 1371 O O . GLY A 1 169 ? -41.704 -16.241 47.210 1.00 90.94 169 GLY A O 1
ATOM 1372 N N . TYR A 1 170 ? -40.394 -14.413 47.044 1.00 91.38 170 TYR A N 1
ATOM 1373 C CA . TYR A 1 170 ? -40.680 -14.133 45.632 1.00 91.38 170 TYR A CA 1
ATOM 1374 C C . TYR A 1 170 ? -39.547 -14.587 44.712 1.00 91.38 170 TYR A C 1
ATOM 1376 O O . TYR A 1 170 ? -38.370 -14.486 45.062 1.00 91.38 170 TYR A O 1
ATOM 1384 N N . ASP A 1 171 ? -39.908 -15.009 43.500 1.00 91.19 171 ASP A N 1
ATOM 1385 C CA . ASP A 1 171 ? -38.962 -15.078 42.387 1.00 91.19 171 ASP A CA 1
ATOM 1386 C C . ASP A 1 171 ? -38.680 -13.666 41.837 1.00 91.19 171 ASP A C 1
ATOM 1388 O O . ASP A 1 171 ? -39.526 -12.773 41.929 1.00 91.19 171 ASP A O 1
ATOM 1392 N N . ALA A 1 172 ? -37.503 -13.454 41.247 1.00 88.50 172 ALA A N 1
ATOM 1393 C CA . ALA A 1 172 ? -37.129 -12.174 40.652 1.00 88.50 172 ALA A CA 1
ATOM 1394 C C . ALA A 1 172 ? -38.110 -11.730 39.550 1.00 88.50 172 ALA A C 1
ATOM 1396 O O . ALA A 1 172 ? -38.479 -10.555 39.499 1.00 88.50 172 ALA A O 1
ATOM 1397 N N . ASP A 1 173 ? -38.578 -12.659 38.707 1.00 89.31 173 ASP A N 1
ATOM 1398 C CA . ASP A 1 173 ? -39.496 -12.352 37.602 1.00 89.31 173 ASP A CA 1
ATOM 1399 C C . ASP A 1 173 ? -40.927 -12.066 38.080 1.00 89.31 173 ASP A C 1
ATOM 1401 O O . ASP A 1 173 ? -41.672 -11.323 37.432 1.00 89.31 173 ASP A O 1
ATOM 1405 N N . GLU A 1 174 ? -41.329 -12.662 39.207 1.00 90.19 174 GLU A N 1
ATOM 1406 C CA . GLU A 1 174 ? -42.604 -12.370 39.867 1.00 90.19 174 GLU A CA 1
ATOM 1407 C C . GLU A 1 174 ? -42.543 -11.000 40.551 1.00 90.19 174 GLU A C 1
ATOM 1409 O O . GLU A 1 174 ? -43.416 -10.161 40.331 1.00 90.19 174 GLU A O 1
ATOM 1414 N N . PHE A 1 175 ? -41.484 -10.748 41.325 1.00 90.62 175 PHE A N 1
ATOM 1415 C CA . PHE A 1 175 ? -41.305 -9.511 42.079 1.00 90.62 175 PHE A CA 1
ATOM 1416 C C . PHE A 1 175 ? -41.196 -8.284 41.170 1.00 90.62 175 PHE A C 1
ATOM 1418 O O . PHE A 1 175 ? -41.751 -7.234 41.480 1.00 90.62 175 PHE A O 1
ATOM 1425 N N . ALA A 1 176 ? -40.549 -8.419 40.008 1.00 89.19 176 ALA A N 1
ATOM 1426 C CA . ALA A 1 176 ? -40.374 -7.321 39.059 1.00 89.19 176 ALA A CA 1
ATOM 1427 C C . ALA A 1 176 ? -41.669 -6.818 38.401 1.00 89.19 176 ALA A C 1
ATOM 1429 O O . ALA A 1 176 ? -41.643 -5.774 37.747 1.00 89.19 176 ALA A O 1
ATOM 1430 N N . LYS A 1 177 ? -42.775 -7.560 38.538 1.00 87.94 177 LYS A N 1
ATOM 1431 C CA . LYS A 1 177 ? -44.109 -7.179 38.046 1.00 87.94 177 LYS A CA 1
ATOM 1432 C C . LYS A 1 177 ? -44.969 -6.505 39.115 1.00 87.94 177 LYS A C 1
ATOM 1434 O O . LYS A 1 177 ? -46.048 -6.022 38.786 1.00 87.94 177 LYS A O 1
ATOM 1439 N N . LEU A 1 178 ? -44.533 -6.536 40.372 1.00 88.38 178 LEU A N 1
ATOM 1440 C CA . LEU A 1 178 ? -45.235 -5.904 41.481 1.00 88.38 178 LEU A CA 1
ATOM 1441 C C . LEU A 1 178 ? -44.942 -4.408 41.501 1.00 88.38 178 LEU A C 1
ATOM 1443 O O . LEU A 1 178 ? -43.864 -3.973 41.100 1.00 88.38 178 LEU A O 1
ATOM 1447 N N . SER A 1 179 ? -45.888 -3.636 42.022 1.00 87.62 179 SER A N 1
ATOM 1448 C CA . SER A 1 179 ? -45.668 -2.230 42.335 1.00 87.62 179 SER A CA 1
ATOM 1449 C C . SER A 1 179 ? -45.097 -2.074 43.746 1.00 87.62 179 SER A C 1
ATOM 1451 O O . SER A 1 179 ? -45.216 -2.964 44.594 1.00 87.62 179 SER A O 1
ATOM 1453 N N . VAL A 1 180 ? -44.504 -0.912 44.042 1.00 86.94 180 VAL A N 1
ATOM 1454 C CA . VAL A 1 180 ? -44.016 -0.605 45.401 1.00 86.94 180 VAL A CA 1
ATOM 1455 C C . VAL A 1 180 ? -45.147 -0.733 46.437 1.00 86.94 180 VAL A C 1
ATOM 1457 O O . VAL A 1 180 ? -44.898 -1.131 47.572 1.00 86.94 180 VAL A O 1
ATOM 1460 N N . GLU A 1 181 ? -46.389 -0.440 46.045 1.00 86.75 181 GLU A N 1
ATOM 1461 C CA . GLU A 1 181 ? -47.585 -0.489 46.899 1.00 86.75 181 GLU A CA 1
ATOM 1462 C C . GLU A 1 181 ? -48.024 -1.913 47.253 1.00 86.75 181 GLU A C 1
ATOM 1464 O O . GLU A 1 181 ? -48.572 -2.134 48.332 1.00 86.75 181 GLU A O 1
ATOM 1469 N N . ASP A 1 182 ? -47.747 -2.886 46.384 1.00 87.31 182 ASP A N 1
ATOM 1470 C CA . ASP A 1 182 ? -48.050 -4.296 46.652 1.00 87.31 182 ASP A CA 1
ATOM 1471 C C . ASP A 1 182 ? -47.106 -4.894 47.704 1.00 87.31 182 ASP A C 1
ATOM 1473 O O . ASP A 1 182 ? -47.450 -5.868 48.381 1.00 87.31 182 ASP A O 1
ATOM 1477 N N . VAL A 1 183 ? -45.911 -4.309 47.830 1.00 89.31 183 VAL A N 1
ATOM 1478 C CA . VAL A 1 183 ? -44.821 -4.817 48.665 1.00 89.31 183 VAL A CA 1
ATOM 1479 C C . VAL A 1 183 ? -44.691 -4.037 49.973 1.00 89.31 183 VAL A C 1
ATOM 1481 O O . VAL A 1 183 ? -44.505 -4.656 51.018 1.00 89.31 183 VAL A O 1
ATOM 1484 N N . ILE A 1 184 ? -44.784 -2.705 49.947 1.00 90.25 184 ILE A N 1
ATOM 1485 C CA . ILE A 1 184 ? -44.638 -1.844 51.129 1.00 90.25 184 ILE A CA 1
ATOM 1486 C C . ILE A 1 184 ? -46.019 -1.442 51.641 1.00 90.25 184 ILE A C 1
ATOM 1488 O O . ILE A 1 184 ? -46.728 -0.658 51.010 1.00 90.25 184 ILE A O 1
ATOM 1492 N N . ILE A 1 185 ? -46.375 -1.944 52.823 1.00 91.38 185 ILE A N 1
ATOM 1493 C CA . ILE A 1 185 ? -47.661 -1.675 53.463 1.00 91.38 185 ILE A CA 1
ATOM 1494 C C . ILE A 1 185 ? -47.469 -0.595 54.536 1.00 91.38 185 ILE A C 1
ATOM 1496 O O . ILE A 1 185 ? -46.799 -0.862 55.540 1.00 91.38 185 ILE A O 1
ATOM 1500 N N . PRO A 1 186 ? -48.068 0.602 54.375 1.00 87.88 186 PRO A N 1
ATOM 1501 C CA . PRO A 1 186 ? -47.856 1.713 55.296 1.00 87.88 186 PRO A CA 1
ATOM 1502 C C . PRO A 1 186 ? -48.307 1.356 56.713 1.00 87.88 186 PRO A C 1
ATOM 1504 O O . PRO A 1 186 ? -49.310 0.664 56.918 1.00 87.88 186 PRO A O 1
ATOM 1507 N N . THR A 1 187 ? -47.567 1.820 57.713 1.00 90.25 187 THR A N 1
ATOM 1508 C CA . THR A 1 187 ? -47.989 1.757 59.119 1.00 90.25 187 THR A CA 1
ATOM 1509 C C . THR A 1 187 ? -49.078 2.793 59.419 1.00 90.25 187 THR A C 1
ATOM 1511 O O . THR A 1 187 ? -49.389 3.663 58.600 1.00 90.25 187 THR A O 1
ATOM 1514 N N . GLU A 1 188 ? -49.689 2.706 60.601 1.00 87.69 188 GLU A N 1
ATOM 1515 C CA . GLU A 1 188 ? -50.640 3.726 61.065 1.00 87.69 188 GLU A CA 1
ATOM 1516 C C . GLU A 1 188 ? -49.976 5.107 61.163 1.00 87.69 188 GLU A C 1
ATOM 1518 O O . GLU A 1 188 ? -50.584 6.108 60.791 1.00 87.69 188 GLU A O 1
ATOM 1523 N N . GLU A 1 189 ? -48.705 5.149 61.571 1.00 85.31 189 GLU A N 1
ATOM 1524 C CA . GLU A 1 189 ? -47.899 6.370 61.657 1.00 85.31 189 GLU A CA 1
ATOM 1525 C C . GLU A 1 189 ? -47.645 6.987 60.274 1.00 85.31 189 GLU A C 1
ATOM 1527 O O . GLU A 1 189 ? -47.887 8.176 60.069 1.00 85.31 189 GLU A O 1
ATOM 1532 N N . GLU A 1 190 ? -47.258 6.171 59.289 1.00 86.06 190 GLU A N 1
ATOM 1533 C CA . GLU A 1 190 ? -47.105 6.612 57.897 1.00 86.06 190 GLU A CA 1
ATOM 1534 C C . GLU A 1 190 ? -48.430 7.123 57.316 1.00 86.06 190 GLU A C 1
ATOM 1536 O O . GLU A 1 190 ? -48.486 8.159 56.654 1.00 86.06 190 GLU A O 1
ATOM 1541 N N . THR A 1 191 ? -49.529 6.423 57.597 1.00 86.00 191 THR A N 1
ATOM 1542 C CA . THR A 1 191 ? -50.863 6.810 57.119 1.00 86.00 191 THR A CA 1
ATOM 1543 C C . THR A 1 191 ? -51.307 8.140 57.733 1.00 86.00 191 THR A C 1
ATOM 1545 O O . THR A 1 191 ? -51.815 9.006 57.019 1.00 86.00 191 THR A O 1
ATOM 1548 N N . ALA A 1 192 ? -51.058 8.342 59.031 1.00 84.69 192 ALA A N 1
ATOM 1549 C CA . ALA A 1 192 ? -51.326 9.601 59.725 1.00 84.69 192 ALA A CA 1
ATOM 1550 C C . ALA A 1 192 ? -50.457 10.760 59.205 1.00 84.69 192 ALA A C 1
ATOM 1552 O O . ALA A 1 192 ? -50.909 11.904 59.178 1.00 84.69 192 ALA A O 1
ATOM 1553 N N . ALA A 1 193 ? -49.241 10.471 58.735 1.00 84.00 193 ALA A N 1
ATOM 1554 C CA . ALA A 1 193 ? -48.315 11.442 58.155 1.00 84.00 193 ALA A CA 1
ATOM 1555 C C . ALA A 1 193 ? -48.584 11.774 56.671 1.00 84.00 193 ALA A C 1
ATOM 1557 O O . ALA A 1 193 ? -47.737 12.381 56.015 1.00 84.00 193 ALA A O 1
ATOM 1558 N N . GLY A 1 194 ? -49.745 11.392 56.125 1.00 82.38 194 GLY A N 1
ATOM 1559 C CA . GLY A 1 194 ? -50.135 11.700 54.743 1.00 82.38 194 GLY A CA 1
ATOM 1560 C C . GLY A 1 194 ? -49.791 10.614 53.717 1.00 82.38 194 GLY A C 1
ATOM 1561 O O . GLY A 1 194 ? -49.898 10.856 52.514 1.00 82.38 194 GLY A O 1
ATOM 1562 N N . GLY A 1 195 ? -49.410 9.414 54.166 1.00 85.31 195 GLY A N 1
ATOM 1563 C CA . GLY A 1 195 ? -49.130 8.252 53.323 1.00 85.31 195 GLY A CA 1
ATOM 1564 C C . GLY A 1 195 ? -47.691 7.741 53.459 1.00 85.31 195 GLY A C 1
ATOM 1565 O O . GLY A 1 195 ? -46.890 8.323 54.186 1.00 85.31 195 GLY A O 1
ATOM 1566 N N . PRO A 1 196 ? -47.335 6.656 52.746 1.00 86.75 196 PRO A N 1
ATOM 1567 C CA . PRO A 1 196 ? -46.050 5.986 52.921 1.00 86.75 196 PRO A CA 1
ATOM 1568 C C . PRO A 1 196 ? -44.863 6.916 52.648 1.00 86.75 196 PRO A C 1
ATOM 1570 O O . PRO A 1 196 ? -44.828 7.612 51.626 1.00 86.75 196 PRO A O 1
ATOM 1573 N N . TYR A 1 197 ? -43.860 6.891 53.531 1.00 88.12 197 TYR A N 1
ATOM 1574 C CA . TYR A 1 197 ? -42.745 7.843 53.471 1.00 88.12 197 TYR A CA 1
ATOM 1575 C C . TYR A 1 197 ? -41.910 7.705 52.194 1.00 88.12 197 TYR A C 1
ATOM 1577 O O . TYR A 1 197 ? -41.429 8.712 51.675 1.00 88.12 197 TYR A O 1
ATOM 1585 N N . TYR A 1 198 ? -41.781 6.501 51.617 1.00 85.88 198 TYR A N 1
ATOM 1586 C CA . TYR A 1 198 ? -41.072 6.326 50.341 1.00 85.88 198 TYR A CA 1
ATOM 1587 C C . TYR A 1 198 ? -41.672 7.196 49.225 1.00 85.88 198 TYR A C 1
ATOM 1589 O O . TYR A 1 198 ? -40.932 7.732 48.402 1.00 85.88 198 TYR A O 1
ATOM 1597 N N . ARG A 1 199 ? -43.002 7.375 49.209 1.00 85.50 199 ARG A N 1
ATOM 1598 C CA . ARG A 1 199 ? -43.701 8.152 48.179 1.00 85.50 199 ARG A CA 1
ATOM 1599 C C . ARG A 1 199 ? -43.423 9.644 48.336 1.00 85.50 199 ARG A C 1
ATOM 1601 O O . ARG A 1 199 ? -43.243 10.332 47.337 1.00 85.50 199 ARG A O 1
ATOM 1608 N N . GLN A 1 200 ? -43.344 10.121 49.577 1.00 86.50 200 GLN A N 1
ATOM 1609 C CA . GLN A 1 200 ? -42.955 11.496 49.896 1.00 86.50 200 GLN A CA 1
ATOM 1610 C C . GLN A 1 200 ? -41.505 11.758 49.446 1.00 86.50 200 GLN A C 1
ATOM 1612 O O . GLN A 1 200 ? -41.240 12.724 48.734 1.00 86.50 200 GLN A O 1
ATOM 1617 N N . ILE A 1 201 ? -40.582 10.830 49.734 1.00 85.19 201 ILE A N 1
ATOM 1618 C CA . ILE A 1 201 ? -39.170 10.921 49.314 1.00 85.19 201 ILE A CA 1
ATOM 1619 C C . ILE A 1 201 ? -39.039 10.964 47.786 1.00 85.19 201 ILE A C 1
ATOM 1621 O O . ILE A 1 201 ? -38.262 11.762 47.265 1.00 85.19 201 ILE A O 1
ATOM 1625 N N . MET A 1 202 ? -39.810 10.152 47.057 1.00 79.88 202 MET A N 1
ATOM 1626 C CA . MET A 1 202 ? -39.803 10.175 45.588 1.00 79.88 202 MET A CA 1
ATOM 1627 C C . MET A 1 202 ? -40.361 11.472 44.995 1.00 79.88 202 MET A C 1
ATOM 1629 O O . MET A 1 202 ? -39.933 11.881 43.921 1.00 79.88 202 MET A O 1
ATOM 1633 N N . LYS A 1 203 ? -41.277 12.148 45.697 1.00 82.62 203 LYS A N 1
ATOM 1634 C CA . LYS A 1 203 ? -41.788 13.476 45.317 1.00 82.62 203 LYS A CA 1
ATOM 1635 C C . LYS A 1 203 ? -40.863 14.630 45.722 1.00 82.62 203 LYS A C 1
ATOM 1637 O O . LYS A 1 203 ? -41.178 15.782 45.441 1.00 82.62 203 LYS A O 1
ATOM 1642 N N . GLY A 1 204 ? -39.737 14.340 46.380 1.00 80.81 204 GLY A N 1
ATOM 1643 C CA . GLY A 1 204 ? -38.826 15.355 46.914 1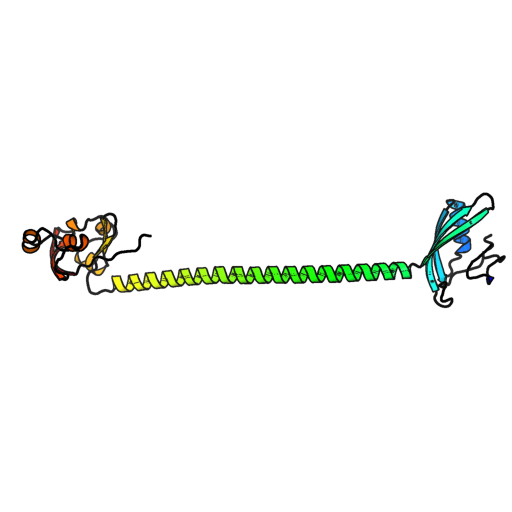.00 80.81 204 GLY A CA 1
ATOM 1644 C C . GLY A 1 204 ? -39.344 16.053 48.177 1.00 80.81 204 GLY A C 1
ATOM 1645 O O . GLY A 1 204 ? -38.833 17.109 48.546 1.00 80.81 204 GLY A O 1
ATOM 1646 N N . GLU A 1 205 ? -40.352 15.487 48.841 1.00 84.81 205 GLU A N 1
ATOM 1647 C CA . GLU A 1 205 ? -40.905 16.004 50.092 1.00 84.81 205 GLU A CA 1
ATOM 1648 C C . GLU A 1 205 ? -40.010 15.627 51.292 1.00 84.81 205 GLU A C 1
ATOM 1650 O O . GLU A 1 205 ? -39.205 14.690 51.245 1.00 84.81 205 GLU A O 1
ATOM 1655 N N . VAL A 1 206 ? -40.131 16.375 52.393 1.00 81.00 206 VAL A N 1
ATOM 1656 C CA . VAL A 1 206 ? -39.333 16.147 53.607 1.00 81.00 206 VAL A CA 1
ATOM 1657 C C . VAL A 1 206 ? -39.940 15.000 54.413 1.00 81.00 206 VAL A C 1
ATOM 1659 O O . VAL A 1 206 ? -40.911 15.192 55.136 1.00 81.00 206 VAL A O 1
ATOM 1662 N N . ALA A 1 207 ? -39.323 13.824 54.329 1.00 84.62 207 ALA A N 1
ATOM 1663 C CA . ALA A 1 207 ? -39.678 12.644 55.113 1.00 84.62 207 ALA A CA 1
ATOM 1664 C C . ALA A 1 207 ? -38.430 12.004 55.760 1.00 84.62 207 ALA A C 1
ATOM 1666 O O . ALA A 1 207 ? -37.301 12.239 55.304 1.00 84.62 207 ALA A O 1
ATOM 1667 N N . PRO A 1 208 ? -38.586 11.200 56.831 1.00 85.62 208 PRO A N 1
ATOM 1668 C CA . PRO A 1 208 ? -37.465 10.515 57.467 1.00 85.62 208 PRO A CA 1
ATOM 1669 C C . PRO A 1 208 ? -36.744 9.599 56.470 1.00 85.62 208 PRO A C 1
ATOM 1671 O O . PRO A 1 208 ? -37.369 8.770 55.816 1.00 85.62 208 PRO A O 1
ATOM 1674 N N . ARG A 1 209 ? -35.409 9.694 56.370 1.00 82.38 209 ARG A N 1
ATOM 1675 C CA . ARG A 1 209 ? -34.630 8.808 55.479 1.00 82.38 209 ARG A CA 1
ATOM 1676 C C . ARG A 1 2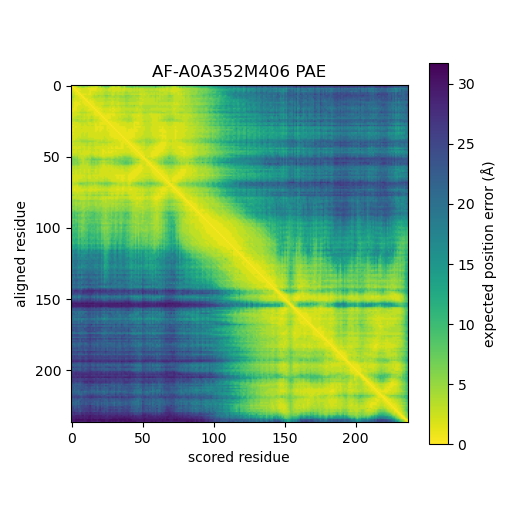09 ? -34.597 7.358 55.948 1.00 82.38 209 ARG A C 1
ATOM 1678 O O . ARG A 1 209 ? -34.394 6.476 55.121 1.00 82.38 209 ARG A O 1
ATOM 1685 N N . ARG A 1 210 ? -34.774 7.122 57.253 1.00 88.88 210 ARG A N 1
ATOM 1686 C CA . ARG A 1 210 ? -34.819 5.796 57.873 1.00 88.88 210 ARG A CA 1
ATOM 1687 C C . ARG A 1 210 ? -36.023 5.715 58.808 1.00 88.88 210 ARG A C 1
ATOM 1689 O O . ARG A 1 210 ? -36.149 6.568 59.682 1.00 88.88 210 ARG A O 1
ATOM 1696 N N . TYR A 1 211 ? -36.885 4.723 58.618 1.00 91.19 211 TYR A N 1
ATOM 1697 C CA . TYR A 1 211 ? -38.156 4.586 59.339 1.00 91.19 211 TYR A CA 1
ATOM 1698 C C . TYR A 1 211 ? -38.571 3.115 59.452 1.00 91.19 211 TYR A C 1
ATOM 1700 O O . TYR A 1 211 ? -38.134 2.276 58.662 1.00 91.19 211 TYR A O 1
ATOM 1708 N N . ALA A 1 212 ? -39.394 2.802 60.453 1.00 90.56 212 ALA A N 1
ATOM 1709 C CA . ALA A 1 212 ? -40.014 1.490 60.580 1.00 90.56 212 ALA A CA 1
ATOM 1710 C C . ALA A 1 212 ? -41.200 1.393 59.612 1.00 90.56 212 ALA A C 1
ATOM 1712 O O . ALA A 1 212 ? -42.019 2.307 59.534 1.00 90.56 212 ALA A O 1
ATOM 1713 N N . SER A 1 213 ? -41.283 0.296 58.866 1.00 92.69 213 SER A N 1
ATOM 1714 C CA . SER A 1 213 ? -42.407 0.010 57.973 1.00 92.69 213 SER A CA 1
ATOM 1715 C C . SER A 1 213 ? -42.643 -1.498 57.876 1.00 92.69 213 SER A C 1
ATOM 1717 O O . SER A 1 213 ? -41.963 -2.289 58.537 1.00 92.69 213 SER A O 1
ATOM 1719 N N . ARG A 1 214 ? -43.626 -1.914 57.075 1.00 92.56 214 ARG A N 1
ATOM 1720 C CA . ARG A 1 214 ? -43.986 -3.324 56.895 1.00 92.56 214 ARG A CA 1
ATOM 1721 C C . ARG A 1 214 ? -43.843 -3.734 55.439 1.00 92.56 214 ARG A C 1
ATOM 1723 O O . ARG A 1 214 ? -44.359 -3.064 54.548 1.00 92.56 214 ARG A O 1
ATOM 1730 N N . LEU A 1 215 ? -43.186 -4.865 55.207 1.00 92.38 215 LEU A N 1
ATOM 1731 C CA . LEU A 1 215 ? -43.174 -5.521 53.902 1.00 92.38 215 LEU A CA 1
ATOM 1732 C C . LEU A 1 215 ? -44.162 -6.679 53.890 1.00 92.38 215 LEU A C 1
ATOM 1734 O O . LEU A 1 215 ? -44.277 -7.409 54.875 1.00 92.38 215 LEU A O 1
ATOM 1738 N N . LYS A 1 216 ? -44.841 -6.862 52.761 1.00 93.19 216 LYS A N 1
ATOM 1739 C CA . LYS A 1 216 ? -45.728 -7.992 52.512 1.00 93.19 216 LYS A CA 1
ATOM 1740 C C . LYS A 1 216 ? -44.987 -9.098 51.763 1.00 93.19 216 LYS A C 1
ATOM 1742 O O . LYS A 1 216 ? -44.437 -8.883 50.683 1.00 93.19 216 LYS A O 1
ATOM 1747 N N . THR A 1 217 ? -44.989 -10.291 52.334 1.00 92.88 217 THR A N 1
ATOM 1748 C CA . THR A 1 217 ? -44.451 -11.509 51.718 1.00 92.88 217 THR A CA 1
ATOM 1749 C C . THR A 1 217 ? -45.423 -12.089 50.688 1.00 92.88 217 THR A C 1
ATOM 1751 O O . THR A 1 217 ? -46.595 -11.707 50.623 1.00 92.88 217 THR A O 1
ATOM 1754 N N . ARG A 1 218 ? -44.955 -13.053 49.887 1.00 91.56 218 ARG A N 1
ATOM 1755 C CA . ARG A 1 218 ? -45.778 -13.741 48.875 1.00 91.56 218 ARG A CA 1
ATOM 1756 C C . ARG A 1 218 ? -46.985 -14.474 49.463 1.00 91.56 218 ARG A C 1
ATOM 1758 O O . ARG A 1 218 ? -48.045 -14.498 48.846 1.00 91.56 218 ARG A O 1
ATOM 1765 N N . ASP A 1 219 ? -46.837 -15.056 50.649 1.00 89.94 219 ASP A N 1
ATOM 1766 C CA . ASP A 1 219 ? -47.912 -15.731 51.390 1.00 89.94 219 ASP A CA 1
ATOM 1767 C C . ASP A 1 219 ? -48.837 -14.754 52.145 1.00 89.94 219 ASP A C 1
ATOM 1769 O O . ASP A 1 219 ? -49.823 -15.173 52.750 1.00 89.94 219 ASP A O 1
ATOM 1773 N N . GLY A 1 220 ? -48.568 -13.446 52.063 1.00 87.12 220 GLY A N 1
ATOM 1774 C CA . GLY A 1 220 ? -49.405 -12.387 52.622 1.00 87.12 220 GLY A CA 1
ATOM 1775 C C . GLY A 1 220 ? -49.092 -12.012 54.071 1.00 87.12 220 GLY A C 1
ATOM 1776 O O . GLY A 1 220 ? -49.789 -11.158 54.622 1.00 87.12 220 GLY A O 1
ATOM 1777 N N . ALA A 1 221 ? -48.059 -12.596 54.682 1.00 91.38 221 ALA A N 1
ATOM 1778 C CA . ALA A 1 221 ? -47.570 -12.174 55.988 1.00 91.38 221 ALA A CA 1
ATOM 1779 C C . ALA A 1 221 ? -46.943 -10.769 55.928 1.00 91.38 221 ALA A C 1
ATOM 1781 O O . ALA A 1 221 ? -46.420 -10.326 54.903 1.00 91.38 221 ALA A O 1
ATOM 1782 N N . LEU A 1 222 ? -47.006 -10.052 5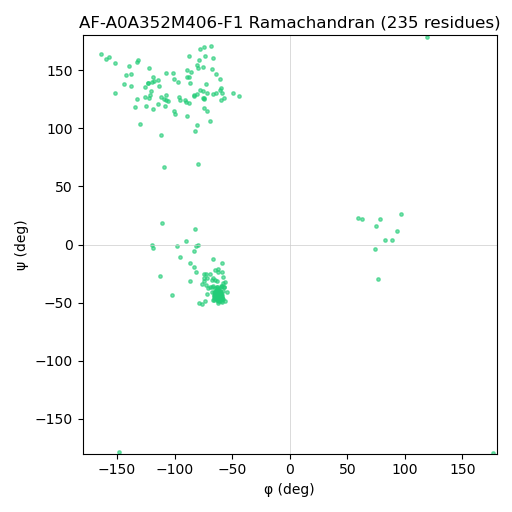7.051 1.00 91.81 222 LEU A N 1
ATOM 1783 C CA . LEU A 1 222 ? -46.386 -8.739 57.201 1.00 91.81 222 LEU A CA 1
ATOM 1784 C C . LEU A 1 222 ? -45.139 -8.869 58.070 1.00 91.81 222 LEU A C 1
ATOM 1786 O O . LEU A 1 222 ? -45.221 -9.335 59.205 1.00 91.81 222 LEU A O 1
ATOM 1790 N N . ILE A 1 223 ? -43.998 -8.436 57.539 1.00 91.81 223 ILE A N 1
ATOM 1791 C CA . ILE A 1 223 ? -42.718 -8.410 58.247 1.00 91.81 223 ILE A CA 1
ATOM 1792 C C . ILE A 1 223 ? -42.387 -6.958 58.580 1.00 91.81 223 ILE A C 1
ATOM 1794 O O . ILE A 1 223 ? -42.316 -6.117 57.682 1.00 91.81 223 ILE A O 1
ATOM 1798 N N . GLU A 1 224 ? -42.157 -6.665 59.858 1.00 92.19 224 GLU A N 1
ATOM 1799 C CA . GLU A 1 224 ? -41.629 -5.366 60.277 1.00 92.19 224 GLU A CA 1
ATOM 1800 C C . GLU A 1 224 ? -40.159 -5.227 59.888 1.00 92.19 224 GLU A C 1
ATOM 1802 O O . GLU A 1 224 ? -39.330 -6.103 60.150 1.00 92.19 224 GLU A O 1
ATOM 1807 N N . VAL A 1 225 ? -39.831 -4.103 59.259 1.00 91.69 225 VAL A N 1
ATOM 1808 C CA . VAL A 1 225 ? -38.484 -3.801 58.788 1.00 91.69 225 VAL A CA 1
ATOM 1809 C C . VAL A 1 225 ? -38.134 -2.342 59.045 1.00 91.69 225 VAL A C 1
ATOM 1811 O O . VAL A 1 225 ? -38.989 -1.460 59.067 1.00 91.69 225 VAL A O 1
ATOM 1814 N N . MET A 1 226 ? -36.838 -2.076 59.176 1.00 92.00 226 MET A N 1
ATOM 1815 C CA . MET A 1 226 ? -36.310 -0.720 59.075 1.00 92.00 226 MET A CA 1
ATOM 1816 C C . MET A 1 226 ? -35.975 -0.439 57.613 1.00 92.00 226 MET A C 1
ATOM 1818 O O . MET A 1 226 ? -35.025 -1.015 57.083 1.00 92.00 226 MET A O 1
ATOM 1822 N N . LEU A 1 227 ? -36.731 0.449 56.971 1.00 91.12 227 LEU A N 1
ATOM 1823 C CA . LEU A 1 227 ? -36.455 0.899 55.610 1.00 91.12 227 LEU A CA 1
ATOM 1824 C C . LEU A 1 227 ? -35.535 2.114 55.627 1.00 91.12 227 LEU A C 1
ATOM 1826 O O . LEU A 1 227 ? -35.637 2.979 56.497 1.00 91.12 227 LEU A O 1
ATOM 1830 N N . SER A 1 228 ? -34.646 2.177 54.639 1.00 90.38 228 SER A N 1
ATOM 1831 C CA . SER A 1 228 ? -33.884 3.374 54.301 1.00 90.38 228 SER A CA 1
ATOM 1832 C C . SER A 1 228 ? -34.109 3.680 52.830 1.00 90.38 228 SER A C 1
ATOM 1834 O O . SER A 1 228 ? -33.780 2.857 51.980 1.00 90.38 228 SER A O 1
ATOM 1836 N N . ALA A 1 229 ? -34.663 4.850 52.528 1.00 88.00 229 ALA A N 1
ATOM 1837 C CA . ALA A 1 229 ? -35.027 5.227 51.167 1.00 88.00 229 ALA A CA 1
ATOM 1838 C C . ALA A 1 229 ? -34.271 6.483 50.722 1.00 88.00 229 ALA A C 1
ATOM 1840 O O . ALA A 1 229 ? -34.088 7.434 51.486 1.00 88.00 229 ALA A O 1
ATOM 1841 N N . ALA A 1 230 ? -33.837 6.481 49.465 1.00 86.44 230 ALA A N 1
ATOM 1842 C CA . ALA A 1 230 ? -33.208 7.617 48.812 1.00 86.44 230 ALA A CA 1
ATOM 1843 C C . ALA A 1 230 ? -33.638 7.661 47.344 1.00 86.44 230 ALA A C 1
ATOM 1845 O O . ALA A 1 230 ? -33.686 6.625 46.683 1.00 86.44 230 ALA A O 1
ATOM 1846 N N . GLY A 1 231 ? -33.931 8.860 46.841 1.00 80.81 231 GLY A N 1
ATOM 1847 C CA . GLY A 1 231 ? -34.068 9.095 45.408 1.00 80.81 231 GLY A CA 1
ATOM 1848 C C . GLY A 1 231 ? -32.687 9.122 44.760 1.00 80.81 231 GLY A C 1
ATOM 1849 O O . GLY A 1 231 ? -31.780 9.786 45.266 1.00 80.81 231 GLY A O 1
ATOM 1850 N N . VAL A 1 232 ? -32.528 8.390 43.664 1.00 78.50 232 VAL A N 1
ATOM 1851 C CA . VAL A 1 232 ? -31.327 8.432 42.829 1.00 78.50 232 VAL A CA 1
ATOM 1852 C C . VAL A 1 232 ? -31.767 8.892 41.451 1.00 78.50 232 VAL A C 1
ATOM 1854 O O . VAL A 1 232 ? -32.538 8.193 40.799 1.00 78.50 232 VAL A O 1
ATOM 1857 N N . ASP A 1 233 ? -31.274 10.051 41.020 1.00 71.25 233 ASP A N 1
ATOM 1858 C CA . ASP A 1 233 ? -31.398 10.471 39.627 1.00 71.25 233 ASP A CA 1
ATOM 1859 C C . ASP A 1 233 ? -30.498 9.560 38.793 1.00 71.25 233 ASP A C 1
ATOM 1861 O O . ASP A 1 233 ? -29.266 9.637 38.863 1.00 71.25 233 ASP A O 1
ATOM 1865 N N . MET A 1 234 ? -31.107 8.640 38.049 1.00 61.50 234 MET A N 1
ATOM 1866 C CA . MET A 1 234 ? -30.378 7.915 37.021 1.00 61.50 234 MET A CA 1
ATOM 1867 C C . MET A 1 234 ? -30.351 8.783 35.765 1.00 61.50 234 MET A C 1
ATOM 1869 O O . MET A 1 234 ? -31.413 9.223 35.330 1.00 61.50 234 MET A O 1
ATOM 1873 N N . PRO A 1 235 ? -29.173 9.034 35.169 1.00 51.22 235 PRO A N 1
ATOM 1874 C CA . PRO A 1 235 ? -29.120 9.683 33.872 1.00 51.22 235 PRO A CA 1
ATOM 1875 C C . PRO A 1 235 ? -29.889 8.814 32.872 1.00 51.22 235 PRO A C 1
ATOM 1877 O O . PRO A 1 235 ? -29.606 7.618 32.753 1.00 51.22 235 PRO A O 1
ATOM 1880 N N . ASP A 1 236 ? -30.877 9.414 32.207 1.00 48.31 236 ASP A N 1
ATOM 1881 C CA . ASP A 1 236 ? -31.661 8.765 31.159 1.00 48.31 236 ASP A CA 1
ATOM 1882 C C . ASP A 1 236 ? -30.718 8.091 30.147 1.00 48.31 236 ASP A C 1
ATOM 1884 O O . ASP A 1 236 ? -29.736 8.689 29.693 1.00 48.31 236 ASP A O 1
ATOM 1888 N N . LYS A 1 237 ? -30.993 6.817 29.847 1.00 41.69 237 LYS A N 1
ATOM 1889 C CA . LYS A 1 237 ? -30.334 6.076 28.765 1.00 41.69 237 LYS A CA 1
ATOM 1890 C C . LYS A 1 237 ? -30.775 6.588 27.401 1.00 41.69 237 LYS A C 1
ATOM 1892 O O . LYS A 1 237 ? -31.993 6.812 27.237 1.00 41.69 237 LYS A O 1
#